Protein AF-A0A261C1T3-F1 (afdb_monomer_lite)

Structure (mmCIF, N/CA/C/O backbone):
data_AF-A0A261C1T3-F1
#
_entry.id   AF-A0A261C1T3-F1
#
loop_
_atom_site.group_PDB
_atom_site.id
_atom_site.type_symbol
_atom_site.label_atom_id
_atom_site.label_alt_id
_atom_site.label_comp_id
_atom_site.label_asym_id
_atom_site.label_entity_id
_atom_site.label_seq_id
_atom_site.pdbx_PDB_ins_code
_atom_site.Cartn_x
_atom_site.Cartn_y
_atom_site.Cartn_z
_atom_site.occupancy
_atom_site.B_iso_or_equiv
_atom_site.auth_seq_id
_atom_site.auth_comp_id
_atom_site.auth_asym_id
_atom_site.auth_atom_id
_atom_site.pdbx_PDB_model_num
ATOM 1 N N . MET A 1 1 ? -36.919 0.451 12.366 1.00 44.06 1 MET A N 1
ATOM 2 C CA . MET A 1 1 ? -35.722 0.277 11.517 1.00 44.06 1 MET A CA 1
ATOM 3 C C . MET A 1 1 ? -35.403 -1.202 11.466 1.00 44.06 1 MET A C 1
ATOM 5 O O . MET A 1 1 ? -35.533 -1.862 12.489 1.00 44.06 1 MET A O 1
ATOM 9 N N . ASN A 1 2 ? -35.117 -1.742 10.282 1.00 43.00 2 ASN A N 1
ATOM 10 C CA . ASN A 1 2 ? -34.863 -3.172 10.116 1.00 43.00 2 ASN A CA 1
ATOM 11 C C . ASN A 1 2 ? -33.610 -3.555 10.908 1.00 43.00 2 ASN A C 1
ATOM 13 O O . ASN A 1 2 ? -32.555 -2.972 10.673 1.00 43.00 2 ASN A O 1
ATOM 17 N N . LYS A 1 3 ? -33.746 -4.519 11.829 1.00 56.38 3 LYS A N 1
ATOM 18 C CA . LYS A 1 3 ? -32.612 -5.198 12.465 1.00 56.38 3 LYS A CA 1
ATOM 19 C C . LYS A 1 3 ? -31.618 -5.582 11.373 1.00 56.38 3 LYS A C 1
ATOM 21 O O . LYS A 1 3 ? -32.014 -6.200 10.382 1.00 56.38 3 LYS A O 1
ATOM 26 N N . VAL A 1 4 ? -30.362 -5.190 11.549 1.00 61.88 4 VAL A N 1
ATOM 27 C CA . VAL A 1 4 ? -29.255 -5.606 10.687 1.00 61.88 4 VAL A CA 1
ATOM 28 C C . VAL A 1 4 ? -29.336 -7.125 10.512 1.00 61.88 4 VAL A C 1
ATOM 30 O O . VAL A 1 4 ? -29.561 -7.853 11.477 1.00 61.88 4 VAL A O 1
ATOM 33 N N . TRP A 1 5 ? -29.233 -7.608 9.273 1.00 66.94 5 TRP A N 1
ATOM 34 C CA . TRP A 1 5 ? -29.431 -9.031 8.951 1.00 66.94 5 TRP A CA 1
ATOM 35 C C . TRP A 1 5 ? -28.370 -9.954 9.576 1.00 66.94 5 TRP A C 1
ATOM 37 O O . TRP A 1 5 ? -28.561 -11.167 9.631 1.00 66.94 5 TRP A O 1
ATOM 47 N N . PHE A 1 6 ? -27.258 -9.385 10.041 1.00 73.19 6 PHE A N 1
ATOM 48 C CA . PHE A 1 6 ? -26.085 -10.092 10.540 1.00 73.19 6 PHE A CA 1
ATOM 49 C C . PHE A 1 6 ? -25.843 -9.751 12.014 1.00 73.19 6 PHE A C 1
ATOM 51 O O . PHE A 1 6 ? -26.146 -8.645 12.457 1.00 73.19 6 PHE A O 1
ATOM 58 N N . GLY A 1 7 ? -25.293 -10.699 12.778 1.00 80.50 7 GLY A N 1
ATOM 59 C CA . GLY A 1 7 ? -24.884 -10.450 14.163 1.00 80.50 7 GLY A CA 1
ATOM 60 C C . GLY A 1 7 ? -23.714 -9.463 14.251 1.00 80.50 7 GLY A C 1
ATOM 61 O O . GLY A 1 7 ? -22.929 -9.350 13.311 1.00 80.50 7 GLY A O 1
ATOM 62 N N . HIS A 1 8 ? -23.569 -8.794 15.398 1.00 81.50 8 HIS A N 1
ATOM 63 C CA . HIS A 1 8 ? -22.570 -7.735 15.617 1.00 81.50 8 HIS A CA 1
ATOM 64 C C . HIS A 1 8 ? -21.134 -8.163 15.283 1.00 81.50 8 HIS A C 1
ATOM 66 O O . HIS A 1 8 ? -20.466 -7.521 14.481 1.00 81.50 8 HIS A O 1
ATOM 72 N N . GLY A 1 9 ? -20.696 -9.326 15.777 1.00 82.94 9 GLY A N 1
ATOM 73 C CA . GLY A 1 9 ? -19.353 -9.839 15.473 1.00 82.94 9 GLY A CA 1
ATOM 74 C C . GLY A 1 9 ? -19.128 -10.164 13.989 1.00 82.94 9 GLY A C 1
ATOM 75 O O . GLY A 1 9 ? -18.010 -10.064 13.496 1.00 82.94 9 GLY A O 1
ATOM 76 N N . VAL A 1 10 ? -20.184 -10.508 13.240 1.00 86.38 10 VAL A N 1
ATOM 77 C CA . VAL A 1 10 ? -20.076 -10.684 11.780 1.00 86.38 10 VAL A CA 1
ATOM 78 C C . VAL A 1 10 ? -19.894 -9.329 11.105 1.00 86.38 10 VAL A C 1
ATOM 80 O O . VAL A 1 10 ? -19.089 -9.213 10.185 1.00 86.38 10 VAL A O 1
ATOM 83 N N . ALA A 1 11 ? -20.607 -8.302 11.566 1.00 87.38 11 ALA A N 1
ATOM 84 C CA . ALA A 1 11 ? -20.461 -6.951 11.044 1.00 87.38 11 ALA A CA 1
ATOM 85 C C . ALA A 1 11 ? -19.046 -6.392 11.295 1.00 87.38 11 ALA A C 1
ATOM 87 O O . ALA A 1 11 ? -18.464 -5.827 10.372 1.00 87.38 11 ALA A O 1
ATOM 88 N N . GLU A 1 12 ? -18.452 -6.632 12.468 1.00 85.75 12 GLU A N 1
ATOM 89 C CA . GLU A 1 12 ? -17.071 -6.219 12.771 1.00 85.75 12 GLU A CA 1
ATOM 90 C C . GLU A 1 12 ? -16.058 -6.885 11.826 1.00 85.75 12 GLU A C 1
ATOM 92 O O . GLU A 1 12 ? -15.228 -6.213 11.209 1.00 85.75 12 GLU A O 1
ATOM 97 N N . VAL A 1 13 ? -16.182 -8.200 11.614 1.00 89.75 13 VAL A N 1
ATOM 98 C CA . VAL A 1 13 ? -15.329 -8.931 10.662 1.00 89.75 13 VAL A CA 1
ATOM 99 C C . VAL A 1 13 ? -15.499 -8.398 9.238 1.00 89.75 13 VAL A C 1
ATOM 101 O O . VAL A 1 13 ? -14.508 -8.217 8.533 1.00 89.75 13 VAL A O 1
ATOM 104 N N . LEU A 1 14 ? -16.729 -8.116 8.800 1.00 90.88 14 LEU A N 1
ATOM 105 C CA . LEU A 1 14 ? -16.986 -7.565 7.465 1.00 90.88 14 LEU A CA 1
ATOM 106 C C . LEU A 1 14 ? -16.354 -6.182 7.280 1.00 90.88 14 LEU A C 1
ATOM 108 O O . LEU A 1 14 ? -15.798 -5.901 6.219 1.00 90.88 14 LEU A O 1
ATOM 112 N N . VAL A 1 15 ? -16.406 -5.340 8.310 1.00 90.50 15 VAL A N 1
ATOM 113 C CA . VAL A 1 15 ? -15.789 -4.011 8.312 1.00 90.50 15 VAL A CA 1
ATOM 114 C C . VAL A 1 15 ? -14.257 -4.119 8.230 1.00 90.50 15 VAL A C 1
ATOM 116 O O . VAL A 1 15 ? -13.628 -3.410 7.444 1.00 90.50 15 VAL A O 1
ATOM 119 N N . VAL A 1 16 ? -13.645 -5.071 8.937 1.00 92.50 16 VAL A N 1
ATOM 120 C CA . VAL A 1 16 ? -12.195 -5.327 8.854 1.00 92.50 16 VAL A CA 1
ATOM 121 C C . VAL A 1 16 ? -11.805 -5.874 7.480 1.00 92.50 16 VAL A C 1
ATOM 123 O O . VAL A 1 16 ? -10.835 -5.408 6.885 1.00 92.50 16 VAL A O 1
ATOM 126 N N . VAL A 1 17 ? -12.585 -6.807 6.927 1.00 93.88 17 VAL A N 1
ATOM 127 C CA . VAL A 1 17 ? -12.388 -7.335 5.566 1.00 93.88 17 VAL A CA 1
ATOM 128 C C . VAL A 1 17 ? -12.492 -6.222 4.522 1.00 93.88 17 VAL A C 1
ATOM 130 O O . VAL A 1 17 ? -11.690 -6.173 3.589 1.00 93.88 17 VAL A O 1
ATOM 133 N N . TYR A 1 18 ? -13.431 -5.291 4.691 1.00 93.56 18 TYR A N 1
ATOM 134 C CA . TYR A 1 18 ? -13.527 -4.105 3.845 1.00 93.56 18 TYR A CA 1
ATOM 135 C C . TYR A 1 18 ? -12.244 -3.257 3.909 1.00 93.56 18 TYR A C 1
ATOM 137 O O . TYR A 1 18 ? -11.708 -2.871 2.867 1.00 93.56 18 TYR A O 1
ATOM 145 N N . CYS A 1 19 ? -11.684 -3.041 5.102 1.00 93.25 19 CYS A N 1
ATOM 146 C CA . CYS A 1 19 ? -10.395 -2.365 5.255 1.00 93.25 19 CYS A CA 1
ATOM 147 C C . CYS A 1 19 ? -9.232 -3.129 4.602 1.00 93.25 19 CYS A C 1
ATOM 149 O O . CYS A 1 19 ? -8.358 -2.494 4.011 1.00 93.25 19 CYS A O 1
ATOM 151 N N . CYS A 1 20 ? -9.229 -4.467 4.637 1.00 94.94 20 CYS A N 1
ATOM 152 C CA . CYS A 1 20 ? -8.238 -5.267 3.910 1.00 94.94 20 CYS A CA 1
ATOM 153 C C . CYS A 1 20 ? -8.285 -4.975 2.407 1.00 94.94 20 CYS A C 1
ATOM 155 O O . CYS A 1 20 ? -7.245 -4.750 1.793 1.00 94.94 20 CYS A O 1
ATOM 157 N N . PHE A 1 21 ? -9.484 -4.941 1.815 1.00 95.44 21 PHE A N 1
ATOM 158 C CA . PHE A 1 21 ? -9.646 -4.638 0.392 1.00 95.44 21 PHE A CA 1
ATOM 159 C C . PHE A 1 21 ? -9.216 -3.217 0.044 1.00 95.44 21 PHE A C 1
ATOM 161 O O . PHE A 1 21 ? -8.600 -3.014 -1.003 1.00 95.44 21 PHE A O 1
ATOM 168 N N . PHE A 1 22 ? -9.481 -2.250 0.925 1.00 92.19 22 PHE A N 1
ATOM 169 C CA . PHE A 1 22 ? -8.967 -0.895 0.762 1.00 92.19 22 PHE A CA 1
ATOM 170 C C . PHE A 1 22 ? -7.431 -0.890 0.707 1.00 92.19 22 PHE A C 1
ATOM 172 O O . PHE A 1 22 ? -6.867 -0.430 -0.287 1.00 92.19 22 PHE A O 1
ATOM 179 N N . GLY A 1 23 ? -6.754 -1.496 1.689 1.00 91.56 23 GLY A N 1
ATOM 180 C CA . GLY A 1 23 ? -5.291 -1.615 1.694 1.00 91.56 23 GLY A CA 1
ATOM 181 C C . GLY A 1 23 ? -4.740 -2.365 0.472 1.00 91.56 23 GLY A C 1
ATOM 182 O O . GLY A 1 23 ? -3.773 -1.924 -0.149 1.00 91.56 23 GLY A O 1
ATOM 183 N N . SER A 1 24 ? -5.390 -3.458 0.060 1.00 94.75 24 SER A N 1
ATOM 184 C CA . SER A 1 24 ? -5.029 -4.190 -1.159 1.00 94.75 24 SER A CA 1
ATOM 185 C C . SER A 1 24 ? -5.178 -3.345 -2.420 1.00 94.75 24 SER A C 1
ATOM 187 O O . SER A 1 24 ? -4.319 -3.424 -3.293 1.00 94.75 24 SER A O 1
ATOM 189 N N . SER A 1 25 ? -6.233 -2.533 -2.540 1.00 94.19 25 SER A N 1
ATOM 190 C CA . SER A 1 25 ? -6.473 -1.719 -3.740 1.00 94.19 25 SER A CA 1
ATOM 191 C C . SER A 1 25 ? -5.335 -0.729 -4.011 1.00 94.19 25 SER A C 1
ATOM 193 O O . SER A 1 25 ? -4.916 -0.565 -5.156 1.00 94.19 25 SER A O 1
ATOM 195 N N . ILE A 1 26 ? -4.756 -0.157 -2.954 1.00 91.31 26 ILE A N 1
ATOM 196 C CA . ILE A 1 26 ? -3.632 0.784 -3.039 1.00 91.31 26 ILE A CA 1
ATOM 197 C C . ILE A 1 26 ? -2.370 0.070 -3.525 1.00 91.31 26 ILE A C 1
ATOM 199 O O . ILE A 1 26 ? -1.701 0.533 -4.449 1.00 91.31 26 ILE A O 1
ATOM 203 N N . ALA A 1 27 ? -2.090 -1.110 -2.973 1.00 92.94 27 ALA A N 1
ATOM 204 C CA . ALA A 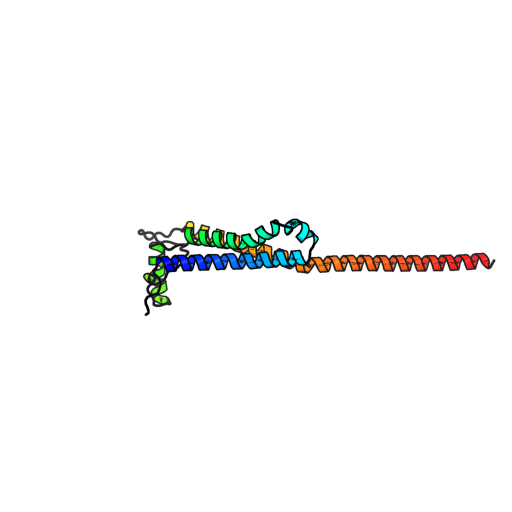1 27 ? -0.973 -1.933 -3.419 1.00 92.94 27 ALA A CA 1
ATOM 205 C C . ALA A 1 27 ? -1.152 -2.436 -4.866 1.00 92.94 27 ALA A C 1
ATOM 207 O O . ALA A 1 27 ? -0.174 -2.502 -5.611 1.00 92.94 27 ALA A O 1
ATOM 208 N N . ILE A 1 28 ? -2.384 -2.745 -5.300 1.00 93.56 28 ILE A N 1
ATOM 209 C CA . ILE A 1 28 ? -2.679 -3.113 -6.697 1.00 93.56 28 ILE A CA 1
ATOM 210 C C . ILE A 1 28 ? -2.301 -1.971 -7.642 1.00 93.56 28 ILE A C 1
ATOM 212 O O . ILE A 1 28 ? -1.672 -2.236 -8.667 1.00 93.56 28 ILE A O 1
ATOM 216 N N . PHE A 1 29 ? -2.637 -0.719 -7.312 1.00 90.06 29 PHE A N 1
ATOM 217 C CA . PHE A 1 29 ? -2.257 0.424 -8.146 1.00 90.06 29 PHE A CA 1
ATOM 218 C C . PHE A 1 29 ? -0.738 0.549 -8.284 1.00 90.06 29 PHE A C 1
ATOM 220 O O . PHE A 1 29 ? -0.240 0.646 -9.404 1.00 90.06 29 PHE A O 1
ATOM 227 N N . ALA A 1 30 ? 0.010 0.457 -7.183 1.00 90.62 30 ALA A N 1
ATOM 228 C CA . ALA A 1 30 ? 1.471 0.504 -7.230 1.00 90.62 30 ALA A CA 1
ATOM 229 C C . ALA A 1 30 ? 2.066 -0.641 -8.074 1.00 90.62 30 ALA A C 1
ATOM 231 O O . ALA A 1 30 ? 2.912 -0.412 -8.940 1.00 90.62 30 ALA A O 1
ATOM 232 N N . VAL A 1 31 ? 1.580 -1.872 -7.884 1.00 92.62 31 VAL A N 1
ATOM 233 C CA . VAL A 1 31 ? 1.990 -3.041 -8.682 1.00 92.62 31 VAL A CA 1
ATOM 234 C C . VAL A 1 31 ? 1.675 -2.853 -10.165 1.00 92.62 31 VAL A C 1
ATOM 236 O O . VAL A 1 31 ? 2.469 -3.256 -11.016 1.00 92.62 31 VAL A O 1
ATOM 239 N N . HIS A 1 32 ? 0.547 -2.222 -10.491 1.00 92.06 32 HIS A N 1
ATOM 240 C CA . HIS A 1 32 ? 0.168 -1.940 -11.870 1.00 92.06 32 HIS A CA 1
ATOM 241 C C . HIS A 1 32 ? 1.178 -1.014 -12.559 1.00 92.06 32 HIS A C 1
ATOM 243 O O . HIS A 1 32 ? 1.612 -1.322 -13.670 1.00 92.06 32 HIS A O 1
ATOM 249 N N . PHE A 1 33 ? 1.616 0.058 -11.889 1.00 90.62 33 PHE A N 1
ATOM 250 C CA . PHE A 1 33 ? 2.657 0.952 -12.412 1.00 90.62 33 PHE A CA 1
ATOM 251 C C . PHE A 1 33 ? 4.003 0.240 -12.578 1.00 90.62 33 PHE A C 1
ATOM 253 O O . PHE A 1 33 ? 4.633 0.357 -13.626 1.00 90.62 33 PHE A O 1
ATOM 260 N N . ILE A 1 34 ? 4.412 -0.581 -11.606 1.00 91.38 34 ILE A N 1
ATOM 261 C CA . ILE A 1 34 ? 5.645 -1.382 -11.705 1.00 91.38 34 ILE A CA 1
ATOM 262 C C . ILE A 1 34 ? 5.591 -2.329 -12.910 1.00 91.38 34 ILE A C 1
ATOM 264 O O . ILE A 1 34 ? 6.559 -2.465 -13.663 1.00 91.38 34 ILE A O 1
ATOM 268 N N . TYR A 1 35 ? 4.454 -3.000 -13.097 1.00 90.75 35 TYR A N 1
ATOM 269 C CA . TYR A 1 35 ? 4.251 -3.911 -14.214 1.00 90.75 35 TYR A CA 1
ATOM 270 C C . TYR A 1 35 ? 4.294 -3.173 -15.557 1.00 90.75 35 TYR A C 1
ATOM 272 O O . TYR A 1 35 ? 4.965 -3.630 -16.485 1.00 90.75 35 TYR A O 1
ATOM 280 N N . ARG A 1 36 ? 3.616 -2.022 -15.652 1.00 90.75 36 ARG A N 1
ATOM 281 C CA . ARG A 1 36 ? 3.582 -1.183 -16.855 1.00 90.75 36 ARG A CA 1
ATOM 282 C C . ARG A 1 36 ? 4.974 -0.667 -17.217 1.00 90.75 36 ARG A C 1
ATOM 284 O O . ARG A 1 36 ? 5.385 -0.806 -18.368 1.00 90.75 36 ARG A O 1
ATOM 291 N N . TYR A 1 37 ? 5.743 -0.220 -16.227 1.00 90.19 37 TYR A N 1
ATOM 292 C CA . TYR A 1 37 ? 7.142 0.155 -16.414 1.00 90.19 37 TYR A CA 1
ATOM 293 C C . TYR A 1 37 ? 7.978 -1.011 -16.964 1.00 90.19 37 TYR A C 1
ATOM 295 O O . TYR A 1 37 ? 8.722 -0.849 -17.929 1.00 90.19 37 TYR A O 1
ATOM 303 N N . GLY A 1 38 ? 7.802 -2.225 -16.433 1.00 90.06 38 GLY A N 1
ATOM 304 C CA . GLY A 1 38 ? 8.469 -3.417 -16.963 1.00 90.06 38 GLY A CA 1
ATOM 305 C C . GLY A 1 38 ? 8.037 -3.829 -18.378 1.00 90.06 38 GLY A C 1
ATOM 306 O O . GLY A 1 38 ? 8.767 -4.548 -19.059 1.00 90.06 38 GLY A O 1
ATOM 307 N N . ALA A 1 39 ? 6.875 -3.391 -18.861 1.00 88.69 39 ALA A N 1
ATOM 308 C CA . ALA A 1 39 ? 6.490 -3.608 -20.254 1.00 88.69 39 ALA A CA 1
ATOM 309 C C . ALA A 1 39 ? 7.265 -2.692 -21.218 1.00 88.69 39 ALA A C 1
ATOM 311 O O . ALA A 1 39 ? 7.528 -3.098 -22.349 1.00 88.69 39 ALA A O 1
ATOM 312 N N . VAL A 1 40 ? 7.650 -1.495 -20.762 1.00 89.00 40 VAL A N 1
ATOM 313 C CA . VAL A 1 40 ? 8.440 -0.519 -21.531 1.00 89.00 40 VAL A CA 1
ATOM 314 C C . VAL A 1 40 ? 9.938 -0.815 -21.425 1.00 89.00 40 VAL A C 1
ATOM 316 O O . VAL A 1 40 ? 10.641 -0.813 -22.433 1.00 89.00 40 VAL A O 1
ATOM 319 N N . ASN A 1 41 ? 10.429 -1.127 -20.223 1.00 88.62 41 ASN A N 1
ATOM 320 C CA . ASN A 1 41 ? 11.842 -1.377 -19.961 1.00 88.62 41 ASN A CA 1
ATOM 321 C C . ASN A 1 41 ? 12.123 -2.890 -19.836 1.00 88.62 41 ASN A C 1
ATOM 323 O O . ASN A 1 41 ? 11.945 -3.505 -18.777 1.00 88.62 41 ASN A O 1
ATOM 327 N N . LEU A 1 42 ? 12.560 -3.509 -20.943 1.00 87.12 42 LEU A N 1
ATOM 328 C CA . LEU A 1 42 ? 12.841 -4.951 -20.995 1.00 87.12 42 LEU A CA 1
ATOM 329 C C . LEU A 1 42 ? 13.970 -5.378 -20.050 1.00 87.12 42 LEU A C 1
ATOM 331 O O . LEU A 1 42 ? 13.879 -6.463 -19.472 1.00 87.12 42 LEU A O 1
ATOM 335 N N . ASP A 1 43 ? 14.992 -4.544 -19.862 1.00 89.00 43 ASP A N 1
ATOM 336 C CA . ASP A 1 43 ? 16.116 -4.843 -18.968 1.00 89.00 43 ASP A CA 1
ATOM 337 C C . ASP A 1 43 ? 15.656 -4.875 -17.506 1.00 89.00 43 ASP A C 1
ATOM 339 O O . ASP A 1 43 ? 15.983 -5.802 -16.755 1.00 89.00 43 ASP A O 1
ATOM 343 N N . PHE A 1 44 ? 14.810 -3.917 -17.112 1.00 89.38 44 PHE A N 1
ATOM 344 C CA . PHE A 1 44 ? 14.151 -3.924 -15.809 1.00 89.38 44 PHE A CA 1
ATOM 345 C C . PHE A 1 44 ? 13.313 -5.193 -15.622 1.00 89.38 44 PHE A C 1
ATOM 347 O O . PHE A 1 44 ? 13.439 -5.884 -14.606 1.00 89.38 44 PHE A O 1
ATOM 354 N N . ARG A 1 45 ? 12.496 -5.553 -16.617 1.00 90.25 45 ARG A N 1
ATOM 355 C CA . ARG A 1 45 ? 11.655 -6.754 -16.557 1.00 90.25 45 ARG A CA 1
ATOM 356 C C . ARG A 1 45 ? 12.473 -8.036 -16.449 1.00 90.25 45 ARG A C 1
ATOM 358 O O . ARG A 1 45 ? 12.146 -8.888 -15.629 1.00 90.25 45 ARG A O 1
ATOM 365 N N . GLN A 1 46 ? 13.542 -8.177 -17.225 1.00 89.31 46 GLN A N 1
ATOM 366 C CA . GLN A 1 46 ? 14.453 -9.325 -17.155 1.00 89.31 46 GLN A CA 1
ATOM 367 C C . GLN A 1 46 ? 15.093 -9.451 -15.766 1.00 89.31 46 GLN A C 1
ATOM 369 O O . GLN A 1 46 ? 15.227 -10.554 -15.233 1.00 89.31 46 GLN A O 1
ATOM 374 N N . LYS A 1 47 ? 15.449 -8.329 -15.137 1.00 88.75 47 LYS A N 1
ATOM 375 C CA . LYS A 1 47 ? 16.121 -8.320 -13.834 1.00 88.75 47 LYS A CA 1
ATOM 376 C C . LYS A 1 47 ? 15.168 -8.556 -12.653 1.00 88.75 47 LYS A C 1
ATOM 378 O O . LYS A 1 47 ? 15.497 -9.336 -11.749 1.00 88.75 47 LYS A O 1
ATOM 383 N N . TYR A 1 48 ? 14.001 -7.910 -12.663 1.00 86.69 48 TYR A N 1
ATOM 384 C CA . TYR A 1 48 ? 13.096 -7.826 -11.508 1.00 86.69 48 TYR A CA 1
ATOM 385 C C . TYR A 1 48 ? 11.767 -8.573 -11.678 1.00 86.69 48 TYR A C 1
ATOM 387 O O . TYR A 1 48 ? 11.195 -8.998 -10.680 1.00 86.69 48 TYR A O 1
ATOM 395 N N . LEU A 1 49 ? 11.299 -8.788 -12.910 1.00 88.56 49 LEU A N 1
ATOM 396 C CA . LEU A 1 49 ? 9.999 -9.407 -13.215 1.00 88.56 49 LEU A CA 1
ATOM 397 C C . LEU A 1 49 ? 10.130 -10.736 -13.980 1.00 88.56 49 LEU A C 1
ATOM 399 O O . LEU A 1 49 ? 9.187 -11.173 -14.635 1.00 88.56 49 LEU A O 1
ATOM 403 N N . SER A 1 50 ? 11.297 -11.380 -13.941 1.00 86.75 50 SER A N 1
ATOM 404 C CA . SER A 1 50 ? 11.529 -12.657 -14.618 1.00 86.75 50 SER A CA 1
ATOM 405 C C . SER A 1 50 ? 11.123 -13.856 -13.759 1.00 86.75 50 SER A C 1
ATOM 407 O O . SER A 1 50 ? 11.464 -13.943 -12.576 1.00 86.75 50 SER A O 1
ATOM 409 N N . GLY A 1 51 ? 10.416 -14.803 -14.384 1.00 85.94 51 GLY A N 1
ATOM 410 C CA . GLY A 1 51 ? 10.018 -16.072 -13.771 1.00 85.94 51 GLY A CA 1
ATOM 411 C C . GLY A 1 51 ? 9.198 -15.886 -12.492 1.00 85.94 51 GLY A C 1
ATOM 412 O O . GLY A 1 51 ? 8.294 -15.052 -12.429 1.00 85.94 51 GLY A O 1
ATOM 413 N N . ASP A 1 52 ? 9.554 -16.639 -11.453 1.00 84.94 52 ASP A N 1
ATOM 414 C CA . ASP A 1 52 ? 8.823 -16.700 -10.180 1.00 84.94 52 ASP A CA 1
ATOM 415 C C . ASP A 1 52 ? 8.776 -15.357 -9.429 1.00 84.94 52 ASP A C 1
ATOM 417 O O . ASP A 1 52 ? 7.887 -15.130 -8.609 1.00 84.94 52 ASP A O 1
ATOM 421 N N . LYS A 1 53 ? 9.678 -14.415 -9.746 1.00 84.81 53 LYS A N 1
ATOM 422 C CA . LYS A 1 53 ? 9.684 -13.061 -9.161 1.00 84.81 53 LYS A CA 1
ATOM 423 C C . LYS A 1 53 ? 8.402 -12.286 -9.470 1.00 84.81 53 LYS A C 1
ATOM 425 O O . LYS A 1 53 ? 7.954 -11.486 -8.653 1.00 84.81 53 LYS A O 1
ATOM 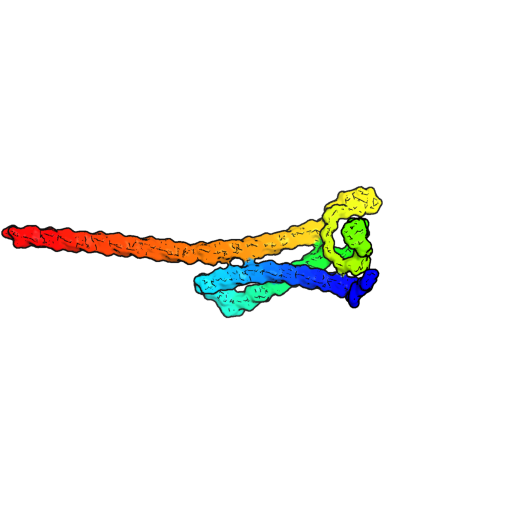430 N N . GLN A 1 54 ? 7.776 -12.560 -10.615 1.00 86.69 54 GLN A N 1
ATOM 431 C CA . GLN A 1 54 ? 6.505 -11.946 -10.992 1.00 86.69 54 GLN A CA 1
ATOM 432 C C . GLN A 1 54 ? 5.352 -12.407 -10.085 1.00 86.69 54 GLN A C 1
ATOM 434 O O . GLN A 1 54 ? 4.441 -11.633 -9.802 1.00 86.69 54 GLN A O 1
ATOM 439 N N . VAL A 1 55 ? 5.406 -13.638 -9.567 1.00 88.44 55 VAL A N 1
ATOM 440 C CA . VAL A 1 55 ? 4.388 -14.162 -8.643 1.00 88.44 55 VAL A CA 1
ATOM 441 C C . VAL A 1 55 ? 4.430 -13.410 -7.313 1.00 88.44 55 VAL A C 1
ATOM 443 O O . VAL A 1 55 ? 3.382 -13.035 -6.790 1.00 88.44 55 VAL A O 1
ATOM 446 N N . PHE A 1 56 ? 5.626 -13.102 -6.800 1.00 87.81 56 PHE A N 1
ATOM 447 C CA . PHE A 1 56 ? 5.774 -12.287 -5.588 1.00 87.81 56 PHE A CA 1
ATOM 448 C C . PHE A 1 56 ? 5.147 -10.897 -5.739 1.00 87.81 56 PHE A C 1
ATOM 450 O O . PHE A 1 56 ? 4.530 -10.400 -4.795 1.00 87.81 56 PHE A O 1
ATOM 457 N N . LEU A 1 57 ? 5.230 -10.302 -6.933 1.00 89.50 57 LEU A N 1
ATOM 458 C CA . LEU A 1 57 ? 4.593 -9.018 -7.221 1.00 89.50 57 LEU A CA 1
ATOM 459 C C . LEU A 1 57 ? 3.059 -9.100 -7.110 1.00 89.50 57 LEU A C 1
ATOM 461 O O . LEU A 1 57 ? 2.440 -8.177 -6.593 1.00 89.50 57 LEU A O 1
ATOM 465 N N . TYR A 1 58 ? 2.441 -10.210 -7.525 1.00 89.31 58 TYR A N 1
ATOM 466 C CA . TYR A 1 58 ? 0.986 -10.404 -7.424 1.00 89.31 58 TYR A CA 1
ATOM 467 C C . TYR A 1 58 ? 0.501 -10.844 -6.042 1.00 89.31 58 TYR A C 1
ATOM 469 O O . TYR A 1 58 ? -0.657 -10.613 -5.699 1.00 89.31 58 TYR A O 1
ATOM 477 N N . ILE A 1 59 ? 1.363 -11.459 -5.234 1.00 93.06 59 ILE A N 1
ATOM 478 C CA . ILE A 1 59 ? 1.042 -11.805 -3.842 1.00 93.06 59 ILE A CA 1
ATOM 479 C C . ILE A 1 59 ? 1.126 -10.565 -2.939 1.00 93.06 59 ILE A C 1
ATOM 481 O O . ILE A 1 59 ? 0.389 -10.466 -1.955 1.00 93.06 59 ILE A O 1
ATOM 485 N N . SER A 1 60 ? 1.977 -9.593 -3.287 1.00 91.62 60 SER A N 1
ATOM 486 C CA . SER A 1 60 ? 2.204 -8.376 -2.498 1.00 91.62 60 SER A CA 1
ATOM 487 C C . SER A 1 60 ? 0.915 -7.620 -2.112 1.00 91.62 60 SER A C 1
ATOM 489 O O . SER A 1 60 ? 0.767 -7.317 -0.926 1.00 91.62 60 SER A O 1
ATOM 491 N N . PRO A 1 61 ? -0.077 -7.390 -2.999 1.00 93.56 61 PRO A N 1
ATOM 492 C CA . PRO A 1 61 ? -1.308 -6.703 -2.613 1.00 93.56 61 PRO A CA 1
ATOM 493 C C . PRO A 1 61 ? -2.186 -7.468 -1.624 1.00 93.56 61 PRO A C 1
ATOM 495 O O . PRO A 1 61 ? -2.843 -6.856 -0.780 1.00 93.56 61 PRO A O 1
ATOM 498 N N . ILE A 1 62 ? -2.189 -8.801 -1.695 1.00 94.88 62 ILE A N 1
ATOM 499 C CA . ILE A 1 62 ? -2.925 -9.645 -0.747 1.00 94.88 62 ILE A CA 1
ATOM 500 C C . ILE A 1 62 ? -2.249 -9.566 0.624 1.00 94.88 62 ILE A C 1
ATOM 502 O O . ILE A 1 62 ? -2.918 -9.346 1.632 1.00 94.88 62 ILE A O 1
ATOM 506 N N . ALA A 1 63 ? -0.918 -9.677 0.658 1.00 94.00 63 ALA A N 1
ATOM 507 C CA . ALA A 1 63 ? -0.141 -9.547 1.886 1.00 94.00 63 ALA A CA 1
ATOM 508 C C . ALA A 1 63 ? -0.306 -8.157 2.526 1.00 94.00 63 ALA A C 1
ATOM 510 O O . ALA A 1 63 ? -0.494 -8.056 3.736 1.00 94.00 63 ALA A O 1
ATOM 511 N N . CYS A 1 64 ? -0.306 -7.096 1.715 1.00 94.00 64 CYS A N 1
ATOM 512 C CA . CYS A 1 64 ? -0.532 -5.728 2.174 1.00 94.00 64 CYS A CA 1
ATOM 513 C C . CYS A 1 64 ? -1.935 -5.543 2.764 1.00 94.00 64 CYS A C 1
ATOM 515 O O . CYS A 1 64 ? -2.068 -5.006 3.861 1.00 94.00 64 CYS A O 1
ATOM 517 N N . GLY A 1 65 ? -2.980 -6.020 2.082 1.00 94.38 65 GLY A N 1
ATOM 518 C CA . GLY A 1 65 ? -4.346 -5.952 2.608 1.00 94.38 65 GLY A CA 1
ATOM 519 C C . GLY A 1 65 ? -4.509 -6.722 3.915 1.00 94.38 65 GLY A C 1
ATOM 520 O O . GLY A 1 65 ? -5.127 -6.220 4.849 1.00 94.38 65 GLY A O 1
ATOM 521 N N . ALA A 1 66 ? -3.896 -7.904 4.024 1.00 95.44 66 ALA A N 1
ATOM 522 C CA . ALA A 1 66 ? -3.892 -8.673 5.264 1.00 95.44 66 ALA A CA 1
ATOM 523 C C . ALA A 1 66 ? -3.170 -7.926 6.400 1.00 95.44 66 ALA A C 1
ATOM 525 O O . ALA A 1 66 ? -3.707 -7.822 7.500 1.00 95.44 66 ALA A O 1
ATOM 526 N N . PHE A 1 67 ? -1.989 -7.357 6.138 1.00 94.88 67 PHE A N 1
ATOM 527 C CA . PHE A 1 67 ? -1.250 -6.555 7.118 1.00 94.88 67 PHE A CA 1
ATOM 528 C C . PHE A 1 67 ? -2.040 -5.317 7.572 1.00 94.88 67 PHE A C 1
ATOM 530 O O . PHE A 1 67 ? -2.107 -5.015 8.768 1.00 94.88 67 PHE A O 1
ATOM 537 N N . TRP A 1 68 ? -2.687 -4.637 6.624 1.00 94.44 68 TRP A N 1
ATOM 538 C CA . TRP A 1 68 ? -3.571 -3.508 6.889 1.00 94.44 68 TRP A CA 1
ATOM 539 C C . TRP A 1 68 ? -4.730 -3.919 7.802 1.00 94.44 68 TRP A C 1
ATOM 541 O O . TRP A 1 68 ? -4.951 -3.307 8.846 1.00 94.44 68 TRP A O 1
ATOM 551 N N . GLY A 1 69 ? -5.427 -5.004 7.456 1.00 93.69 69 GLY A N 1
ATOM 552 C CA . GLY A 1 69 ? -6.505 -5.565 8.265 1.00 93.69 69 GLY A CA 1
ATOM 553 C C . GLY A 1 69 ? -6.072 -5.941 9.677 1.00 93.69 69 GLY A C 1
ATOM 554 O O . GLY A 1 69 ? -6.773 -5.621 10.630 1.00 93.69 69 GLY A O 1
ATOM 555 N N . LEU A 1 70 ? -4.898 -6.560 9.834 1.00 94.00 70 LEU A N 1
ATOM 556 C CA . LEU A 1 70 ? -4.352 -6.925 11.145 1.00 94.00 70 LEU A CA 1
ATOM 557 C C . LEU A 1 70 ? -4.050 -5.699 12.009 1.00 94.00 70 LEU A C 1
ATOM 559 O O . LEU A 1 70 ? -4.322 -5.707 13.207 1.00 94.00 70 LEU A O 1
ATOM 563 N N . THR A 1 71 ? -3.519 -4.635 11.410 1.00 92.94 71 THR A N 1
ATOM 564 C CA . THR A 1 71 ? -3.241 -3.384 12.127 1.00 92.94 71 THR A CA 1
ATOM 565 C C . THR A 1 71 ? -4.549 -2.702 12.534 1.00 92.94 71 THR A C 1
ATOM 567 O O . THR A 1 71 ? -4.695 -2.264 13.672 1.00 92.94 71 THR A O 1
ATOM 570 N N . VAL A 1 72 ? -5.540 -2.673 11.645 1.00 92.19 72 VAL A N 1
ATOM 571 C CA . VAL A 1 72 ? -6.886 -2.186 11.965 1.00 92.19 72 VAL A CA 1
ATOM 572 C C . VAL A 1 72 ? -7.509 -2.992 13.108 1.00 92.19 72 VAL A C 1
ATOM 574 O O . VAL A 1 72 ? -7.983 -2.404 14.076 1.00 92.19 72 VAL A O 1
ATOM 577 N N . TRP A 1 73 ? -7.445 -4.321 13.041 1.00 91.38 73 TRP A N 1
ATOM 578 C CA . TRP A 1 73 ? -7.959 -5.205 14.085 1.00 91.38 73 TRP A CA 1
ATOM 579 C C . TRP A 1 73 ? -7.276 -4.949 15.432 1.00 91.38 73 TRP A C 1
ATOM 581 O O . TRP A 1 73 ? -7.938 -4.816 16.452 1.00 91.38 73 TRP A O 1
ATOM 591 N N . TYR A 1 74 ? -5.948 -4.835 15.449 1.00 90.50 74 TYR A N 1
ATOM 592 C CA . TYR A 1 74 ? -5.198 -4.718 16.698 1.00 90.50 74 TYR A CA 1
ATOM 593 C C . TYR A 1 74 ? -5.306 -3.332 17.350 1.00 90.50 74 TYR A C 1
ATOM 595 O O . TYR A 1 74 ? -5.425 -3.229 18.568 1.00 90.50 74 TYR A O 1
ATOM 603 N N . PHE A 1 75 ? -5.254 -2.257 16.559 1.00 88.38 75 PHE A N 1
ATOM 604 C CA . PHE A 1 75 ? -5.188 -0.891 17.093 1.00 88.38 75 PHE A CA 1
ATOM 605 C C . PHE A 1 75 ? -6.542 -0.171 17.102 1.00 88.38 75 PHE A C 1
ATOM 607 O O . PHE A 1 75 ? -6.753 0.747 17.896 1.00 88.38 75 PHE A O 1
ATOM 614 N N . MET A 1 76 ? -7.469 -0.561 16.224 1.00 86.81 76 MET A N 1
ATOM 615 C CA . MET A 1 76 ? -8.676 0.220 15.930 1.00 86.81 76 MET A CA 1
ATOM 616 C C . MET A 1 76 ? -9.993 -0.552 16.105 1.00 86.81 76 MET A C 1
ATOM 618 O O . MET A 1 76 ? -11.049 0.046 15.894 1.00 86.81 76 MET A O 1
ATOM 622 N N . SER A 1 77 ? -9.942 -1.825 16.525 1.00 84.06 77 SER A N 1
ATOM 623 C CA . SER A 1 77 ? -11.131 -2.610 16.896 1.00 84.06 77 SER A CA 1
ATOM 624 C C . SER A 1 77 ? -11.921 -1.934 18.022 1.00 84.06 77 SER A C 1
ATOM 626 O O . SER A 1 77 ? -11.439 -1.022 18.720 1.00 84.06 77 SER A O 1
ATOM 628 N N . GLU A 1 78 ? -13.177 -2.353 18.122 1.00 81.81 78 GLU A N 1
ATOM 629 C CA . GLU A 1 78 ? -14.150 -1.849 19.068 1.00 81.81 78 GLU A CA 1
ATOM 630 C C . GLU A 1 78 ? -13.690 -2.086 20.505 1.00 81.81 78 GLU A C 1
ATOM 632 O O . GLU A 1 78 ? -13.203 -3.148 20.891 1.00 81.81 78 GLU A O 1
ATOM 637 N N . SER A 1 79 ? -13.865 -1.064 21.332 1.00 81.94 79 SER A N 1
ATOM 638 C CA . SER A 1 79 ? -13.670 -1.166 22.769 1.00 81.94 79 SER A CA 1
ATOM 639 C C . SER A 1 79 ? -14.778 -0.397 23.465 1.00 81.94 79 SER A C 1
ATOM 641 O O . SER A 1 79 ? -15.305 0.573 22.918 1.00 81.94 79 SER A O 1
ATOM 643 N N . GLN A 1 80 ? -15.117 -0.813 24.687 1.00 79.62 80 GLN A N 1
ATOM 644 C CA . GLN A 1 80 ? -16.199 -0.193 25.452 1.00 79.62 80 GLN A CA 1
ATOM 645 C C . GLN A 1 80 ? -16.004 1.326 25.597 1.00 79.62 80 GLN A C 1
ATOM 647 O O . GLN A 1 80 ? -16.954 2.085 25.437 1.00 79.62 80 GLN A O 1
ATOM 652 N N . GLU A 1 81 ? -14.765 1.776 25.812 1.00 78.69 81 GLU A N 1
ATOM 653 C CA . GLU A 1 81 ? -14.444 3.203 25.931 1.00 78.69 81 GLU A CA 1
ATOM 654 C C . GLU A 1 81 ? -14.691 3.969 24.626 1.00 78.69 81 GLU A C 1
ATOM 656 O O . GLU A 1 81 ? -15.271 5.055 24.637 1.00 78.69 81 GLU A O 1
ATOM 661 N N . LYS A 1 82 ? -14.313 3.382 23.482 1.00 81.12 82 LYS A N 1
ATOM 662 C CA . LYS A 1 82 ? -14.575 3.968 22.161 1.00 81.12 82 LYS A CA 1
ATOM 663 C C . LYS A 1 82 ? -16.076 4.027 21.876 1.00 81.12 82 LYS A C 1
ATOM 665 O O . LYS A 1 82 ? -16.543 5.018 21.317 1.00 81.12 82 LYS A O 1
ATOM 670 N N . THR A 1 83 ? -16.822 2.995 22.274 1.00 82.56 83 THR A N 1
ATOM 671 C CA . THR A 1 83 ? -18.280 2.925 22.101 1.00 82.56 83 THR A CA 1
ATOM 672 C C . THR A 1 83 ? -18.946 4.049 22.869 1.00 82.56 83 THR A C 1
ATOM 674 O O . THR A 1 83 ? -19.761 4.780 22.312 1.00 82.56 83 THR A O 1
ATOM 677 N N . ASP A 1 84 ? -18.564 4.219 24.134 1.00 80.50 84 ASP A N 1
ATOM 678 C CA . ASP A 1 84 ? -19.141 5.231 25.010 1.00 80.50 84 ASP A CA 1
ATOM 679 C C . ASP A 1 84 ? -18.825 6.650 24.512 1.00 80.50 84 ASP A C 1
ATOM 681 O O . ASP A 1 84 ? -19.729 7.484 24.444 1.00 80.50 84 ASP A O 1
ATOM 685 N N . TYR A 1 85 ? -17.591 6.896 24.056 1.00 78.38 85 TYR A N 1
ATOM 686 C CA . TYR A 1 85 ? -17.187 8.175 23.462 1.00 78.38 85 TYR A CA 1
ATOM 687 C C . TYR A 1 85 ? -17.963 8.514 22.182 1.00 78.38 85 TYR A C 1
ATOM 689 O O . TYR A 1 85 ? -18.431 9.643 21.980 1.00 78.38 85 TYR A O 1
ATOM 697 N N . LEU A 1 86 ? -18.103 7.537 21.287 1.00 78.19 86 LEU A N 1
ATOM 698 C CA . LEU A 1 86 ? -18.776 7.758 20.016 1.00 78.19 86 LEU A CA 1
ATOM 699 C C . LEU A 1 86 ? -20.294 7.831 20.185 1.00 78.19 86 LEU A C 1
ATOM 701 O O . LEU A 1 86 ? -20.936 8.484 19.363 1.00 78.19 86 LEU A O 1
ATOM 705 N N . ARG A 1 87 ? -20.883 7.187 21.208 1.00 78.31 87 ARG A N 1
ATOM 706 C CA . ARG A 1 87 ? -22.343 7.050 21.37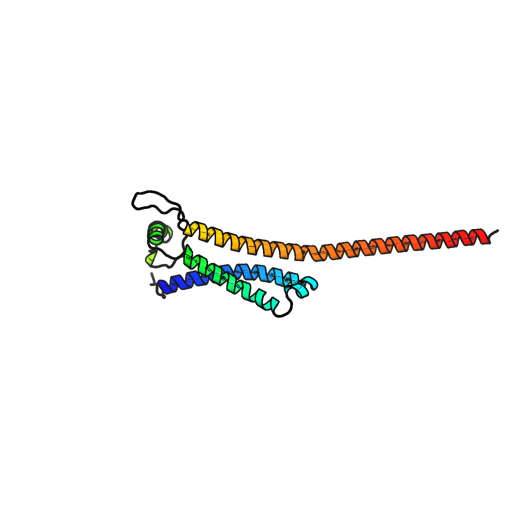0 1.00 78.31 87 ARG A CA 1
ATOM 707 C C . ARG A 1 87 ? -23.035 8.404 21.319 1.00 78.31 87 ARG A C 1
ATOM 709 O O . ARG A 1 87 ? -23.988 8.577 20.562 1.00 78.31 87 ARG A O 1
ATOM 716 N N . GLU A 1 88 ? -22.520 9.373 22.068 1.00 72.38 88 GLU A N 1
ATOM 717 C CA . GLU A 1 88 ? -23.074 10.728 22.101 1.00 72.38 88 GLU A CA 1
ATOM 718 C C . GLU A 1 88 ? -22.977 11.419 20.734 1.00 72.38 88 GLU A C 1
ATOM 720 O O . GLU A 1 88 ? -23.944 12.023 20.270 1.00 72.38 88 GLU A O 1
ATOM 725 N N . HIS A 1 89 ? -21.848 11.260 20.039 1.00 71.56 89 HIS A N 1
ATOM 726 C CA . HIS A 1 89 ? -21.607 11.868 18.730 1.00 71.56 89 HIS A CA 1
ATOM 727 C C . HIS A 1 89 ? -22.442 11.227 17.610 1.00 71.56 89 HIS A C 1
ATOM 729 O O . HIS A 1 89 ? -22.924 11.917 16.711 1.00 71.56 89 HIS A O 1
ATOM 735 N N . MET A 1 90 ? -22.626 9.909 17.647 1.00 71.25 90 MET A N 1
ATOM 736 C CA . MET A 1 90 ? -23.342 9.146 16.624 1.00 71.25 90 MET A CA 1
ATOM 737 C C . MET A 1 90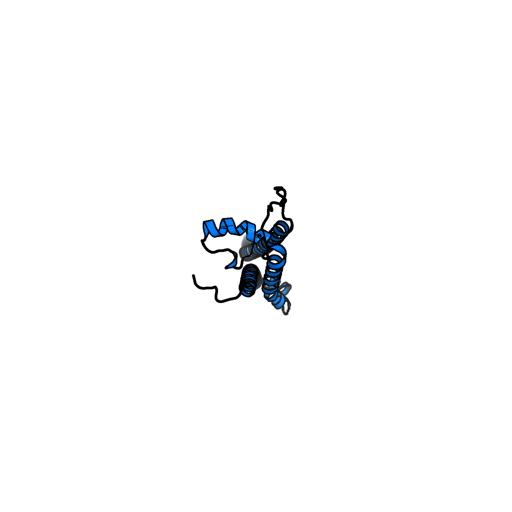 ? -24.857 9.286 16.753 1.00 71.25 90 MET A C 1
ATOM 739 O O . MET A 1 90 ? -25.526 9.499 15.741 1.00 71.25 90 MET A O 1
ATOM 743 N N . ILE A 1 91 ? -25.399 9.261 17.977 1.00 69.81 91 ILE A N 1
ATOM 744 C CA . ILE A 1 91 ? -26.836 9.480 18.212 1.00 69.81 91 ILE A CA 1
ATOM 745 C C . ILE A 1 91 ? -27.238 10.883 17.753 1.00 69.81 91 ILE A C 1
ATOM 747 O O . ILE A 1 91 ? -28.246 11.037 17.066 1.00 69.81 91 ILE A O 1
ATOM 751 N N . GLN A 1 92 ? -26.429 11.899 18.069 1.00 66.00 92 GLN A N 1
ATOM 752 C CA . GLN A 1 92 ? -26.708 13.277 17.659 1.00 66.00 92 GLN A CA 1
ATOM 753 C C . GLN A 1 92 ? -26.649 13.472 16.139 1.00 66.00 92 GLN A C 1
ATOM 755 O O . GLN A 1 92 ? -27.401 14.282 15.598 1.00 66.00 92 GLN A O 1
ATOM 760 N N . LYS A 1 93 ? -25.748 12.764 15.447 1.00 65.00 93 LYS A N 1
ATOM 761 C CA . LYS A 1 93 ? -25.425 13.048 14.042 1.00 65.00 93 LYS A CA 1
ATOM 762 C C . LYS A 1 93 ? -26.105 12.124 13.037 1.00 65.00 93 LYS A C 1
ATOM 764 O O . LYS A 1 93 ? -26.385 12.560 11.924 1.00 65.00 93 LYS A O 1
ATOM 769 N N . PHE A 1 94 ? -26.358 10.872 13.403 1.00 65.12 94 PHE A N 1
ATOM 770 C CA . PHE A 1 94 ? -26.839 9.856 12.468 1.00 65.12 94 PHE A CA 1
ATOM 771 C C . PHE A 1 94 ? -28.191 9.261 12.867 1.00 65.12 94 PHE A C 1
ATOM 773 O O . PHE A 1 94 ? -28.907 8.793 11.984 1.00 65.12 94 PHE A O 1
ATOM 780 N N . GLY A 1 95 ? -28.562 9.278 14.155 1.00 60.34 95 GLY A N 1
ATOM 781 C CA . GLY A 1 95 ? -29.844 8.761 14.653 1.00 60.34 95 GLY A CA 1
ATOM 782 C C . GLY A 1 95 ? -29.880 7.301 15.155 1.00 60.34 95 GLY A C 1
ATOM 783 O O . GLY A 1 95 ? -30.640 7.066 16.095 1.00 60.34 95 GLY A O 1
ATOM 784 N N . PRO A 1 96 ? -29.116 6.314 14.625 1.00 64.38 96 PRO A N 1
ATOM 785 C CA . PRO A 1 96 ? -29.051 4.981 15.215 1.00 64.38 96 PRO A CA 1
ATOM 786 C C . PRO A 1 96 ? -28.125 4.944 16.435 1.00 64.38 96 PRO A C 1
ATOM 788 O O . PRO A 1 96 ? -27.122 5.658 16.513 1.00 64.38 96 PRO A O 1
ATOM 791 N N . THR A 1 97 ? -28.453 4.062 17.377 1.00 63.56 97 THR A N 1
ATOM 792 C CA . THR A 1 97 ? -27.584 3.675 18.494 1.00 63.56 97 THR A CA 1
ATOM 793 C C . THR A 1 97 ? -26.359 2.936 17.959 1.00 63.56 97 THR A C 1
ATOM 795 O O . THR A 1 97 ? -26.496 2.025 17.148 1.00 63.56 97 THR A O 1
ATOM 798 N N . ILE A 1 98 ? -25.156 3.297 18.423 1.00 64.38 98 ILE A N 1
ATOM 799 C CA . ILE A 1 98 ? -23.899 2.640 18.007 1.00 64.38 98 ILE A CA 1
ATOM 800 C C . ILE A 1 98 ? -23.929 1.134 18.215 1.00 64.38 98 ILE A C 1
ATOM 802 O O . ILE A 1 98 ? -23.345 0.410 17.426 1.00 64.38 98 ILE A O 1
ATOM 806 N N . GLU A 1 99 ? -24.634 0.659 19.239 1.00 63.41 99 GLU A N 1
ATOM 807 C CA . GLU A 1 99 ? -24.745 -0.772 19.531 1.00 63.41 99 GLU A CA 1
ATOM 808 C C . GLU A 1 99 ? -25.399 -1.582 18.396 1.00 63.41 99 GLU A C 1
ATOM 810 O O . GLU A 1 99 ? -25.346 -2.808 18.409 1.00 63.41 99 GLU A O 1
ATOM 815 N N . GLU A 1 100 ? -26.021 -0.919 17.416 1.00 66.25 100 GLU A N 1
ATOM 816 C CA . GLU A 1 100 ? -26.601 -1.559 16.234 1.00 66.25 100 GLU A CA 1
ATOM 817 C C . GLU A 1 100 ? -25.648 -1.583 15.024 1.00 66.25 100 GLU A C 1
ATOM 819 O O . GLU A 1 100 ? -25.979 -2.195 14.009 1.00 66.25 100 GLU A O 1
ATOM 824 N N . CYS A 1 101 ? -24.476 -0.945 15.105 1.00 70.62 101 CYS A N 1
ATOM 825 C CA . CYS A 1 101 ? -23.531 -0.804 14.000 1.00 70.62 101 CYS A CA 1
ATOM 826 C C . CYS A 1 101 ? -22.121 -1.218 14.429 1.00 70.62 101 CYS A C 1
ATOM 828 O O . CYS A 1 101 ? -21.574 -0.656 15.372 1.00 70.62 101 CYS A O 1
ATOM 830 N N . ALA A 1 102 ? -21.490 -2.121 13.677 1.00 79.44 102 ALA A N 1
ATOM 831 C CA . ALA A 1 102 ? -20.060 -2.350 13.843 1.00 79.44 102 ALA A CA 1
ATOM 832 C C . ALA A 1 102 ? -19.250 -1.184 13.265 1.00 79.44 102 ALA A C 1
ATOM 834 O O . ALA A 1 102 ? -19.615 -0.616 12.228 1.00 79.44 102 ALA A O 1
ATOM 835 N N . TYR A 1 103 ? -18.150 -0.831 13.918 1.00 82.31 103 TYR A N 1
ATOM 836 C CA . TYR A 1 103 ? -17.320 0.295 13.514 1.00 82.31 103 TYR A CA 1
ATOM 837 C C . TYR A 1 103 ? -15.843 0.076 13.844 1.00 82.31 103 TYR A C 1
ATOM 839 O O . TYR A 1 103 ? -15.460 -0.709 14.699 1.00 82.31 103 TYR A O 1
ATOM 847 N N . ILE A 1 104 ? -14.994 0.833 13.158 1.00 85.81 104 ILE A N 1
ATOM 848 C CA . ILE A 1 104 ? -13.575 0.970 13.483 1.00 85.81 104 ILE A CA 1
ATOM 849 C C . ILE A 1 104 ? -13.358 2.417 13.890 1.00 85.81 104 ILE A C 1
ATOM 851 O O . ILE A 1 104 ? -13.827 3.326 13.199 1.00 85.81 104 ILE A O 1
ATOM 855 N N . ALA A 1 105 ? -12.644 2.646 14.991 1.00 84.06 105 ALA A N 1
ATOM 856 C CA . ALA A 1 105 ? -12.376 4.000 15.450 1.00 84.06 105 ALA A CA 1
ATOM 857 C C . ALA A 1 105 ? -10.996 4.187 16.071 1.00 84.06 105 ALA A C 1
ATOM 859 O O . ALA A 1 105 ? -10.445 3.324 16.764 1.00 84.06 105 ALA A O 1
ATOM 860 N N . LEU A 1 106 ? -10.502 5.401 15.850 1.00 84.44 106 LEU A N 1
ATOM 861 C CA . LEU A 1 106 ? -9.322 5.970 16.470 1.00 84.44 106 LEU A CA 1
ATOM 862 C C . LEU A 1 106 ? -9.764 6.898 17.592 1.00 84.44 106 LEU A C 1
ATOM 864 O O . LEU A 1 106 ? -10.580 7.793 17.365 1.00 84.44 106 LEU A O 1
ATOM 868 N N . TYR A 1 107 ? -9.211 6.699 18.783 1.00 84.38 107 TYR A N 1
ATOM 869 C CA . TYR A 1 107 ? -9.570 7.474 19.960 1.00 84.38 107 TYR A CA 1
ATOM 870 C C . TYR A 1 107 ? -8.338 8.092 20.613 1.00 84.38 107 TYR A C 1
ATOM 872 O O . TYR A 1 107 ? -7.780 7.584 21.569 1.00 84.38 107 TYR A O 1
ATOM 880 N N . PHE A 1 108 ? -7.891 9.226 20.076 1.00 85.62 108 PHE A N 1
ATOM 881 C CA . PHE A 1 108 ? -6.607 9.815 20.469 1.00 85.62 108 PHE A CA 1
ATOM 882 C C . PHE A 1 108 ? -6.563 10.384 21.892 1.00 85.62 108 PHE A C 1
ATOM 884 O O . PHE A 1 108 ? -5.486 10.406 22.485 1.00 85.62 108 PHE A O 1
ATOM 891 N N . TRP A 1 109 ? -7.695 10.860 22.419 1.00 85.88 109 TRP A N 1
ATOM 892 C CA . TRP A 1 109 ? -7.759 11.632 23.667 1.00 85.88 109 TRP A CA 1
ATOM 893 C C . TRP A 1 109 ? -8.823 11.094 24.638 1.00 85.88 109 TRP A C 1
ATOM 895 O O . TRP A 1 109 ? -9.842 11.757 24.858 1.00 85.88 109 TRP A O 1
ATOM 905 N N . PRO A 1 110 ? -8.620 9.895 25.211 1.00 84.31 110 PRO A N 1
ATOM 906 C CA . PRO A 1 110 ? -9.446 9.378 26.290 1.00 84.31 110 PRO A CA 1
ATOM 907 C C . PRO A 1 110 ? -9.463 10.266 27.531 1.00 84.31 110 PRO A C 1
ATOM 909 O O . PRO A 1 110 ? -8.459 10.878 27.906 1.00 84.31 110 PRO A O 1
ATOM 912 N N . VAL A 1 111 ? -10.631 10.302 28.177 1.00 83.00 111 VAL A N 1
ATOM 913 C CA . VAL A 1 111 ? -10.852 10.958 29.469 1.00 83.00 111 VAL A CA 1
ATOM 914 C C . VAL A 1 111 ? -10.962 9.873 30.535 1.00 83.00 111 VAL A C 1
ATOM 916 O O . VAL A 1 111 ? -11.865 9.042 30.486 1.00 83.00 111 VAL A O 1
ATOM 919 N N . ASP A 1 112 ? -10.041 9.869 31.496 1.00 80.75 112 ASP A N 1
ATOM 920 C CA . ASP A 1 112 ? -10.106 8.956 32.641 1.00 80.75 112 ASP A CA 1
ATOM 921 C C . ASP A 1 112 ? -11.289 9.306 33.571 1.00 80.75 112 ASP A C 1
ATOM 923 O O . ASP A 1 112 ? -11.803 10.425 33.568 1.00 80.75 112 ASP A O 1
ATOM 927 N N . LYS A 1 113 ? -11.672 8.380 34.458 1.00 79.00 113 LYS A N 1
ATOM 928 C CA . LYS A 1 113 ? -12.669 8.579 35.530 1.00 79.00 113 LYS A CA 1
ATOM 929 C C . LYS A 1 113 ? -12.359 9.782 36.427 1.00 79.00 113 LYS A C 1
ATOM 931 O O . LYS A 1 113 ? -13.262 10.328 37.055 1.00 79.00 113 LYS A O 1
ATOM 936 N N . SER A 1 114 ? -11.094 10.192 36.479 1.00 81.19 114 SER A N 1
ATOM 937 C CA . SER A 1 114 ? -10.609 11.361 37.218 1.00 81.19 114 SER A CA 1
ATOM 938 C C . SER A 1 114 ? -10.751 12.686 36.447 1.00 81.19 114 SER A C 1
ATOM 940 O O . SER A 1 114 ? -10.367 13.730 36.966 1.00 81.19 114 SER A O 1
ATOM 942 N N . GLY A 1 115 ? -11.253 12.662 35.206 1.00 81.81 115 GLY A N 1
ATOM 943 C CA . GLY A 1 115 ? -11.373 13.832 34.327 1.00 81.81 115 GLY A CA 1
ATOM 944 C C . GLY A 1 115 ? -10.073 14.244 33.625 1.00 81.81 115 GLY A C 1
ATOM 945 O O . GLY A 1 115 ? -10.038 15.278 32.961 1.00 81.81 115 GLY A O 1
ATOM 946 N N . ASN A 1 116 ? -9.001 13.457 33.757 1.00 84.50 116 ASN A N 1
ATOM 947 C CA . ASN A 1 116 ? -7.716 13.738 33.121 1.00 84.50 116 ASN A CA 1
ATOM 948 C C . ASN A 1 116 ? -7.686 13.196 31.688 1.00 84.50 116 ASN A C 1
ATOM 950 O O . ASN A 1 116 ? -8.073 12.053 31.447 1.00 84.50 116 ASN A O 1
ATOM 954 N N . ILE A 1 117 ? -7.180 14.007 30.758 1.00 85.94 117 ILE A N 1
ATOM 955 C CA . ILE A 1 117 ? -7.013 13.641 29.347 1.00 85.94 117 ILE A CA 1
ATOM 956 C C . ILE A 1 117 ? -5.613 13.062 29.154 1.00 85.94 117 ILE A C 1
ATOM 958 O O . ILE A 1 117 ? -4.628 13.683 29.559 1.00 85.94 117 ILE A O 1
ATOM 962 N N . TYR A 1 118 ? -5.511 11.902 28.510 1.00 84.25 118 TYR A N 1
ATOM 963 C CA . TYR A 1 118 ? -4.230 11.278 28.183 1.00 84.25 118 TYR A CA 1
ATOM 964 C C . TYR A 1 118 ? -4.189 10.841 26.712 1.00 84.25 118 TYR A C 1
ATOM 966 O O . TYR A 1 118 ? -5.232 10.535 26.142 1.00 84.25 118 TYR A O 1
ATOM 974 N N . PRO A 1 119 ? -3.011 10.840 26.060 1.00 85.50 119 PRO A N 1
ATOM 975 C CA . PRO A 1 119 ? -2.885 10.346 24.693 1.00 85.50 119 PRO A CA 1
ATOM 976 C C . PRO A 1 119 ? -2.972 8.814 24.644 1.00 85.50 119 PRO A C 1
ATOM 978 O O . PRO A 1 119 ? -2.160 8.124 25.269 1.00 85.50 119 PRO A O 1
ATOM 981 N N . GLU A 1 120 ? -3.898 8.270 23.851 1.00 85.75 120 GLU A N 1
ATOM 982 C CA . GLU A 1 120 ? -3.985 6.823 23.611 1.00 85.75 120 GLU A CA 1
ATOM 983 C C . GLU A 1 120 ? -2.920 6.380 22.594 1.00 85.75 120 GLU A C 1
ATOM 985 O O . GLU A 1 120 ? -3.042 6.587 21.384 1.00 85.75 120 GLU A O 1
ATOM 990 N N . GLN A 1 121 ? -1.847 5.755 23.079 1.00 85.31 121 GLN A N 1
ATOM 991 C CA . GLN A 1 121 ? -0.695 5.399 22.243 1.00 85.31 121 GLN A CA 1
ATOM 992 C C . GLN A 1 121 ? -1.029 4.397 21.126 1.00 85.31 121 GLN A C 1
ATOM 994 O O . GLN A 1 121 ? -0.461 4.491 20.040 1.00 85.31 121 GLN A O 1
ATOM 999 N N . SER A 1 122 ? -1.958 3.466 21.358 1.00 86.00 122 SER A N 1
ATOM 1000 C CA . SER A 1 122 ? -2.403 2.469 20.371 1.00 86.00 122 SER A CA 1
ATOM 1001 C C . SER A 1 122 ? -2.977 3.129 19.113 1.00 86.00 122 SER A C 1
ATOM 1003 O O . SER A 1 122 ? -2.548 2.804 18.005 1.00 86.00 122 SER A O 1
ATOM 1005 N N . SER A 1 123 ? -3.879 4.100 19.276 1.00 87.62 123 SER A N 1
ATOM 1006 C CA . SER A 1 123 ? -4.474 4.850 18.165 1.00 87.62 123 SER A CA 1
ATOM 1007 C C . SER A 1 123 ? -3.418 5.628 17.372 1.00 87.62 123 SER A C 1
ATOM 1009 O O . SER A 1 123 ? -3.421 5.592 16.141 1.00 87.62 123 SER A O 1
ATOM 1011 N N . PHE A 1 124 ? -2.464 6.278 18.049 1.00 90.31 124 PHE A N 1
ATOM 1012 C CA . PHE A 1 124 ? -1.366 6.981 17.372 1.00 90.31 124 PHE A CA 1
ATOM 1013 C C . PHE A 1 124 ? -0.461 6.033 16.582 1.00 90.31 124 PHE A C 1
ATOM 1015 O O . PHE A 1 124 ? -0.169 6.303 15.418 1.00 90.31 124 PHE A O 1
ATOM 1022 N N . ILE A 1 125 ? -0.050 4.913 17.181 1.00 91.38 125 ILE A N 1
ATOM 1023 C CA . ILE A 1 125 ? 0.789 3.910 16.511 1.00 91.38 125 ILE A CA 1
ATOM 1024 C C . ILE A 1 125 ? 0.063 3.347 15.286 1.00 91.38 125 ILE A C 1
ATOM 1026 O O . ILE A 1 125 ? 0.652 3.286 14.208 1.00 91.38 125 ILE A O 1
ATOM 1030 N N . GLY A 1 126 ? -1.222 3.008 15.425 1.00 90.56 126 GLY A N 1
ATOM 1031 C CA . GLY A 1 126 ? -2.043 2.522 14.319 1.00 90.56 126 GLY A CA 1
ATOM 1032 C C . GLY A 1 126 ? -2.076 3.503 13.146 1.00 90.56 126 GLY A C 1
ATOM 1033 O O . GLY A 1 126 ? -1.834 3.103 12.010 1.00 90.56 126 GLY A O 1
ATOM 1034 N N . VAL A 1 127 ? -2.299 4.796 13.404 1.00 91.50 127 VAL A N 1
ATOM 1035 C CA . VAL A 1 127 ? -2.288 5.829 12.350 1.00 91.50 127 VAL A CA 1
ATOM 1036 C C . VAL A 1 127 ? -0.922 6.000 11.709 1.00 91.50 127 VAL A C 1
ATOM 1038 O O . VAL A 1 127 ? -0.843 6.113 10.488 1.00 91.50 127 VAL A O 1
ATOM 1041 N N . VAL A 1 128 ? 0.149 6.007 12.500 1.00 93.94 128 VAL A N 1
ATOM 1042 C CA . VAL A 1 128 ? 1.508 6.145 11.965 1.00 93.94 128 VAL A CA 1
ATOM 1043 C C . VAL A 1 128 ? 1.837 4.981 11.031 1.00 93.94 128 VAL A C 1
ATOM 1045 O O . VAL A 1 128 ? 2.317 5.216 9.926 1.00 93.94 128 VAL A O 1
ATOM 1048 N N . ILE A 1 129 ? 1.516 3.743 11.422 1.00 92.50 129 ILE A N 1
ATOM 1049 C CA . ILE A 1 129 ? 1.716 2.559 10.572 1.00 92.50 129 ILE A CA 1
ATOM 1050 C C . ILE A 1 129 ? 0.916 2.689 9.270 1.00 92.50 129 ILE A C 1
ATOM 1052 O O . ILE A 1 129 ? 1.468 2.494 8.190 1.00 92.50 129 ILE A O 1
ATOM 1056 N N . MET A 1 130 ? -0.363 3.062 9.357 1.00 90.88 130 MET A N 1
ATOM 1057 C CA . MET A 1 130 ? -1.229 3.246 8.185 1.00 90.88 130 MET A CA 1
ATOM 1058 C C . MET A 1 130 ? -0.681 4.306 7.229 1.00 90.88 130 MET A C 1
ATOM 1060 O O . MET A 1 130 ? -0.663 4.106 6.017 1.00 90.88 130 MET A O 1
ATOM 1064 N N . TYR A 1 131 ? -0.200 5.423 7.774 1.00 92.94 131 TYR A N 1
ATOM 1065 C CA . TYR A 1 131 ? 0.365 6.509 6.987 1.00 92.94 131 TYR A CA 1
ATOM 1066 C C . TYR A 1 131 ? 1.660 6.101 6.281 1.00 92.94 131 TYR A C 1
ATOM 1068 O O . TYR A 1 131 ? 1.827 6.419 5.108 1.00 92.94 131 TYR A O 1
ATOM 1076 N N . ILE A 1 132 ? 2.546 5.367 6.962 1.00 92.56 132 ILE A N 1
ATOM 1077 C CA . ILE A 1 132 ? 3.781 4.846 6.359 1.00 92.56 132 ILE A CA 1
ATOM 1078 C C . ILE A 1 132 ? 3.444 3.944 5.170 1.00 92.56 132 ILE A C 1
ATOM 1080 O O . ILE A 1 132 ? 3.963 4.161 4.081 1.00 92.56 132 ILE A O 1
ATOM 1084 N N . VAL A 1 133 ? 2.506 3.006 5.339 1.00 90.19 133 VAL A N 1
ATOM 1085 C CA . VAL A 1 133 ? 2.085 2.113 4.249 1.00 90.19 133 VAL A CA 1
ATOM 1086 C C . VAL A 1 133 ? 1.539 2.909 3.058 1.00 90.19 133 VAL A C 1
ATOM 1088 O O . VAL A 1 133 ? 1.919 2.647 1.919 1.00 90.19 133 VAL A O 1
ATOM 1091 N N . LEU A 1 134 ? 0.680 3.905 3.300 1.00 91.44 134 LEU A N 1
ATOM 1092 C CA . LEU A 1 134 ? 0.155 4.770 2.237 1.00 91.44 134 LEU A CA 1
ATOM 1093 C C . LEU A 1 134 ? 1.260 5.540 1.510 1.00 91.44 134 LEU A C 1
ATOM 1095 O O . LEU A 1 134 ? 1.271 5.573 0.280 1.00 91.44 134 LEU A O 1
ATOM 1099 N N . ALA A 1 135 ? 2.169 6.156 2.266 1.00 91.81 135 ALA A N 1
ATOM 1100 C CA . ALA A 1 135 ? 3.252 6.963 1.725 1.00 91.81 135 ALA A CA 1
ATOM 1101 C C . ALA A 1 135 ? 4.219 6.119 0.886 1.00 91.81 135 ALA A C 1
ATOM 1103 O O . ALA A 1 135 ? 4.591 6.535 -0.209 1.00 91.81 135 ALA A O 1
ATOM 1104 N N . ASP A 1 136 ? 4.565 4.918 1.353 1.00 89.62 136 ASP A N 1
ATOM 1105 C CA . ASP A 1 136 ? 5.479 4.016 0.653 1.00 89.62 136 ASP A CA 1
ATOM 1106 C C . ASP A 1 136 ? 4.912 3.591 -0.710 1.00 89.62 136 ASP A C 1
ATOM 1108 O O . ASP A 1 136 ? 5.605 3.666 -1.727 1.00 89.62 136 ASP A O 1
ATOM 1112 N N . PHE A 1 137 ? 3.637 3.191 -0.771 1.00 88.50 137 PHE A N 1
ATOM 1113 C CA . PHE A 1 137 ? 3.015 2.788 -2.037 1.00 88.50 137 PHE A CA 1
ATOM 1114 C C . PHE A 1 137 ? 2.762 3.962 -2.984 1.00 88.50 137 PHE A C 1
ATOM 1116 O O . PHE A 1 137 ? 2.934 3.801 -4.194 1.00 88.50 137 PHE A O 1
ATOM 1123 N N . ALA A 1 138 ? 2.389 5.131 -2.458 1.00 89.69 138 ALA A N 1
ATOM 1124 C CA . ALA A 1 138 ? 2.226 6.338 -3.262 1.00 89.69 138 ALA A CA 1
ATOM 1125 C C . ALA A 1 138 ? 3.559 6.770 -3.887 1.00 89.69 138 ALA A C 1
ATOM 1127 O O . ALA A 1 138 ? 3.632 6.964 -5.099 1.00 89.69 138 ALA A O 1
ATOM 1128 N N . LEU A 1 139 ? 4.633 6.817 -3.091 1.00 91.25 139 LEU A N 1
ATOM 1129 C CA . LEU A 1 139 ? 5.964 7.175 -3.571 1.00 91.25 139 LEU A CA 1
ATOM 1130 C C . LEU A 1 139 ? 6.470 6.179 -4.619 1.00 91.25 139 LEU A C 1
ATOM 1132 O O . LEU A 1 139 ? 7.035 6.586 -5.631 1.00 91.25 139 LEU A O 1
ATOM 1136 N N . LEU A 1 140 ? 6.254 4.875 -4.413 1.00 89.88 140 LEU A N 1
ATOM 1137 C CA . LEU A 1 140 ? 6.595 3.868 -5.419 1.00 89.88 140 LEU A CA 1
ATOM 1138 C C . LEU A 1 140 ? 5.834 4.107 -6.727 1.00 89.88 140 LEU A C 1
ATOM 1140 O O . LEU A 1 140 ? 6.457 4.119 -7.787 1.00 89.88 140 LEU A O 1
ATOM 1144 N N . ALA A 1 141 ? 4.519 4.321 -6.667 1.00 89.44 141 ALA A N 1
ATOM 1145 C CA . ALA A 1 141 ? 3.714 4.585 -7.856 1.00 89.44 141 ALA A CA 1
ATOM 1146 C C . ALA A 1 141 ? 4.206 5.829 -8.614 1.00 89.44 141 ALA A C 1
ATOM 1148 O O . ALA A 1 141 ? 4.455 5.741 -9.814 1.00 89.44 141 ALA A O 1
ATOM 1149 N N . GLU A 1 142 ? 4.430 6.946 -7.916 1.00 89.81 142 GLU A N 1
ATOM 1150 C CA . GLU A 1 142 ? 4.943 8.191 -8.504 1.00 89.81 142 GLU A CA 1
ATOM 1151 C C . GLU A 1 142 ? 6.333 8.015 -9.128 1.00 89.81 142 GLU A C 1
ATOM 1153 O O . GLU A 1 142 ? 6.582 8.482 -10.238 1.00 89.81 142 GLU A O 1
ATOM 1158 N N . LEU A 1 143 ? 7.244 7.310 -8.449 1.00 91.56 143 LEU A N 1
ATOM 1159 C CA . LEU A 1 143 ? 8.587 7.044 -8.966 1.00 91.56 143 LEU A CA 1
ATOM 1160 C C . LEU A 1 143 ? 8.554 6.204 -10.246 1.00 91.56 143 LEU A C 1
ATOM 1162 O O . LEU A 1 143 ? 9.323 6.474 -11.169 1.00 91.56 143 LEU A O 1
ATOM 1166 N N . PHE A 1 144 ? 7.711 5.172 -10.302 1.00 90.19 144 PHE A N 1
ATOM 1167 C CA . PHE A 1 144 ? 7.605 4.316 -11.484 1.00 90.19 144 PHE A CA 1
ATOM 1168 C C . PHE A 1 144 ? 6.876 5.003 -12.638 1.00 90.19 144 PHE A C 1
ATOM 1170 O O . PHE A 1 144 ? 7.319 4.863 -13.775 1.00 90.19 144 PHE A O 1
ATOM 1177 N N . ASP A 1 145 ? 5.838 5.788 -12.357 1.00 88.44 145 ASP A N 1
ATOM 1178 C CA . ASP A 1 145 ? 5.160 6.609 -13.365 1.00 88.44 145 ASP A CA 1
ATOM 1179 C C . ASP A 1 145 ? 6.119 7.656 -13.962 1.00 88.44 145 ASP A C 1
ATOM 1181 O O . ASP A 1 145 ? 6.260 7.763 -15.182 1.00 88.44 145 ASP A O 1
ATOM 1185 N N . ALA A 1 146 ? 6.894 8.346 -13.114 1.00 89.69 146 ALA A N 1
ATOM 1186 C CA . ALA A 1 146 ? 7.907 9.300 -13.560 1.00 89.69 146 ALA A CA 1
ATOM 1187 C C . ALA A 1 146 ? 9.001 8.639 -14.416 1.00 89.69 146 ALA A C 1
ATOM 1189 O O . ALA A 1 146 ? 9.411 9.201 -15.434 1.00 89.69 146 ALA A O 1
ATOM 1190 N N . ARG A 1 147 ? 9.463 7.438 -14.038 1.00 89.75 147 ARG A N 1
ATOM 1191 C CA . ARG A 1 147 ? 10.437 6.671 -14.835 1.00 89.75 147 ARG A CA 1
ATOM 1192 C C . ARG A 1 147 ? 9.858 6.224 -16.171 1.00 89.75 147 ARG A C 1
ATOM 1194 O O . ARG A 1 147 ? 10.533 6.349 -17.187 1.00 89.75 147 ARG A O 1
ATOM 1201 N N . GLU A 1 148 ? 8.616 5.745 -16.190 1.00 87.81 148 GLU A N 1
ATOM 1202 C CA . GLU A 1 148 ? 7.940 5.364 -17.433 1.00 87.81 148 GLU A CA 1
ATOM 1203 C C . GLU A 1 148 ? 7.840 6.547 -18.406 1.00 87.81 148 GLU A C 1
ATOM 1205 O O . GLU A 1 148 ? 8.054 6.380 -19.606 1.00 87.81 148 GLU A O 1
ATOM 1210 N N . ALA A 1 149 ? 7.559 7.750 -17.898 1.00 87.88 149 ALA A N 1
ATOM 1211 C CA . ALA A 1 149 ? 7.485 8.958 -18.711 1.00 87.88 149 ALA A CA 1
ATOM 1212 C C . ALA A 1 149 ? 8.860 9.454 -19.203 1.00 87.88 149 ALA A C 1
ATOM 1214 O O . ALA A 1 149 ? 8.953 10.009 -20.302 1.00 87.88 149 ALA A O 1
ATOM 1215 N N . PHE A 1 150 ? 9.919 9.280 -18.405 1.00 87.81 150 PHE A N 1
ATOM 1216 C CA . PHE A 1 150 ? 11.249 9.823 -18.692 1.00 87.81 150 PHE A CA 1
ATOM 1217 C C . PHE A 1 150 ? 12.102 8.926 -19.603 1.00 87.81 150 PHE A C 1
ATOM 1219 O O . PHE A 1 150 ? 12.708 9.441 -20.545 1.00 87.81 150 PHE A O 1
ATOM 1226 N N . ASP A 1 151 ? 12.107 7.604 -19.388 1.00 87.00 151 ASP A N 1
ATOM 1227 C CA . ASP A 1 151 ? 12.968 6.656 -20.123 1.00 87.00 151 ASP A CA 1
ATOM 1228 C C . ASP A 1 151 ? 12.865 6.805 -21.667 1.00 87.00 151 ASP A C 1
ATOM 1230 O O . ASP A 1 151 ? 13.897 6.869 -22.342 1.00 87.00 151 ASP A O 1
ATOM 1234 N N . PRO A 1 152 ? 11.667 6.941 -22.282 1.00 86.56 152 PRO A N 1
ATOM 1235 C CA . PRO A 1 152 ? 11.554 7.112 -23.735 1.00 86.56 152 PRO A CA 1
ATOM 1236 C C . PRO A 1 152 ? 12.111 8.446 -24.256 1.00 86.56 152 PRO A C 1
ATOM 1238 O O . PRO A 1 152 ? 12.469 8.553 -25.435 1.00 86.56 152 PRO A O 1
ATOM 1241 N N . LEU A 1 153 ? 12.126 9.489 -23.418 1.00 87.88 153 LEU A N 1
ATOM 1242 C CA . LEU A 1 153 ? 12.659 10.804 -23.778 1.00 87.88 153 LEU A CA 1
ATOM 1243 C C . LEU A 1 153 ? 14.185 10.794 -23.770 1.00 87.88 153 LEU A C 1
ATOM 1245 O O . LEU A 1 153 ? 14.789 11.369 -24.677 1.00 87.88 153 LEU A O 1
ATOM 1249 N N . GLU A 1 154 ? 14.789 10.113 -22.798 1.00 88.44 154 GLU A N 1
ATOM 1250 C CA . GLU A 1 154 ? 16.237 9.923 -22.722 1.00 88.44 154 GLU A CA 1
ATOM 1251 C C . GLU A 1 154 ? 16.751 9.153 -23.951 1.00 88.44 154 GLU A C 1
ATOM 1253 O O . GLU A 1 154 ? 17.590 9.662 -24.693 1.00 88.44 154 GLU A O 1
ATOM 1258 N N . ASP A 1 155 ? 16.121 8.024 -24.287 1.00 87.62 155 ASP A N 1
ATOM 1259 C CA . ASP A 1 155 ? 16.452 7.231 -25.481 1.00 87.62 155 ASP A CA 1
ATOM 1260 C C . ASP A 1 155 ? 16.250 8.019 -26.799 1.00 87.62 155 ASP A C 1
ATOM 1262 O O . ASP A 1 155 ? 17.021 7.905 -27.759 1.00 87.62 155 ASP A O 1
ATOM 1266 N N . ARG A 1 156 ? 15.233 8.893 -26.867 1.00 88.81 156 ARG A N 1
ATOM 1267 C CA . ARG A 1 156 ? 15.062 9.807 -28.011 1.00 88.81 156 ARG A CA 1
ATOM 1268 C C . ARG A 1 156 ? 16.171 10.859 -28.078 1.00 88.81 156 ARG A C 1
ATOM 1270 O O . ARG A 1 156 ? 16.638 11.144 -29.182 1.00 88.81 156 ARG A O 1
ATOM 1277 N N . SER A 1 157 ? 16.559 11.445 -26.949 1.00 90.25 157 SER A N 1
ATOM 1278 C CA . SER A 1 157 ? 17.627 12.447 -26.867 1.00 90.25 157 SER A CA 1
ATOM 1279 C C . SER A 1 157 ? 18.963 11.868 -27.341 1.00 90.25 157 SER A C 1
ATOM 1281 O O . SER A 1 157 ? 19.623 12.461 -28.198 1.00 90.25 157 SER A O 1
ATOM 1283 N N . ASP A 1 158 ? 19.308 10.665 -26.880 1.00 92.00 158 ASP A N 1
ATOM 1284 C CA . ASP A 1 158 ? 20.541 9.972 -27.262 1.00 92.00 158 ASP A CA 1
ATOM 1285 C C . ASP A 1 158 ? 20.579 9.630 -28.753 1.00 92.00 158 ASP A C 1
ATOM 1287 O O . ASP A 1 158 ? 21.590 9.868 -29.430 1.00 92.00 158 ASP A O 1
ATOM 1291 N N . ARG A 1 159 ? 19.458 9.155 -29.315 1.00 91.88 159 ARG A N 1
ATOM 1292 C CA . ARG A 1 159 ? 19.346 8.949 -30.767 1.00 91.88 159 ARG A CA 1
ATOM 1293 C C . ARG A 1 159 ? 19.525 10.245 -31.550 1.00 91.88 159 ARG A C 1
ATOM 1295 O O . ARG A 1 159 ? 20.255 10.249 -32.537 1.00 91.88 159 ARG A O 1
ATOM 1302 N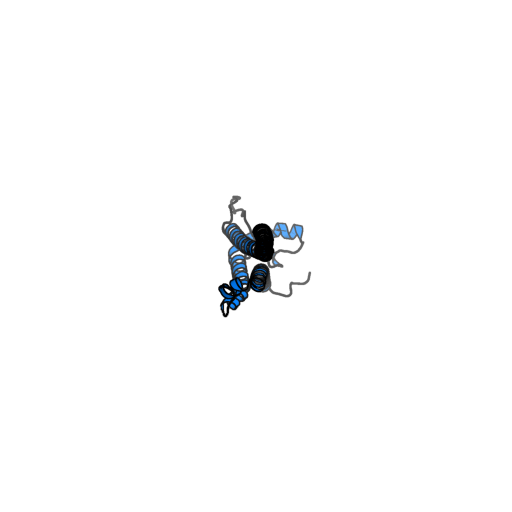 N . LEU A 1 160 ? 18.894 11.341 -31.124 1.00 91.56 160 LEU A N 1
ATOM 1303 C CA . LEU A 1 160 ? 18.977 12.625 -31.827 1.00 91.56 160 LEU A CA 1
ATOM 1304 C C . LEU A 1 160 ? 20.402 13.204 -31.793 1.00 91.56 160 LEU A C 1
ATOM 1306 O O . LEU A 1 160 ? 20.891 13.716 -32.804 1.00 91.56 160 LEU A O 1
ATOM 1310 N N . SER A 1 161 ? 21.082 13.084 -30.649 1.00 92.88 161 SER A N 1
ATOM 1311 C CA . SER A 1 161 ? 22.495 13.446 -30.487 1.00 92.88 161 SER A CA 1
ATOM 1312 C C . SER A 1 161 ? 23.382 12.630 -31.431 1.00 92.88 161 SER A C 1
ATOM 1314 O O . SER A 1 161 ? 24.175 13.190 -32.193 1.00 92.88 161 SER A O 1
ATOM 1316 N N . THR A 1 162 ? 23.169 11.311 -31.470 1.00 92.62 162 THR A N 1
ATOM 1317 C CA . THR A 1 162 ? 23.912 10.394 -32.345 1.00 92.62 162 THR A CA 1
ATOM 1318 C C . THR A 1 162 ? 23.686 10.715 -33.824 1.00 92.62 162 THR A C 1
ATOM 1320 O O . THR A 1 162 ? 24.651 10.829 -34.579 1.00 92.62 162 THR A O 1
ATOM 1323 N N . GLU A 1 163 ? 22.440 10.941 -34.254 1.00 93.25 163 GLU A N 1
ATOM 1324 C CA . GLU A 1 163 ? 22.146 11.324 -35.640 1.00 93.25 163 GLU A CA 1
ATOM 1325 C C . GLU A 1 163 ? 22.786 12.662 -36.026 1.00 93.25 163 GLU A C 1
ATOM 1327 O O . GLU A 1 163 ? 23.331 12.792 -37.125 1.00 93.25 163 GLU A O 1
ATOM 1332 N N . THR A 1 164 ? 22.747 13.655 -35.134 1.00 91.31 164 THR A N 1
ATOM 1333 C CA . THR A 1 164 ? 23.339 14.978 -35.384 1.00 91.31 164 THR A CA 1
ATOM 1334 C C . THR A 1 164 ? 24.855 14.878 -35.540 1.00 91.31 164 THR A C 1
ATOM 1336 O O . THR A 1 164 ? 25.417 15.439 -36.482 1.00 91.31 164 THR A O 1
ATOM 1339 N N . LEU A 1 165 ? 25.517 14.105 -34.674 1.00 90.44 165 LEU A N 1
ATOM 1340 C CA . LEU A 1 165 ? 26.948 13.820 -34.781 1.00 90.44 165 LEU A CA 1
ATOM 1341 C C . LEU A 1 165 ? 27.282 13.096 -36.090 1.00 90.44 165 LEU A C 1
ATOM 1343 O O . LEU A 1 165 ? 28.212 13.497 -36.789 1.00 90.44 165 LEU A O 1
ATOM 1347 N N . CYS A 1 166 ? 26.507 12.075 -36.469 1.00 93.00 166 CYS A N 1
ATOM 1348 C CA . CYS A 1 166 ? 26.701 11.375 -37.737 1.00 93.00 166 CYS A CA 1
ATOM 1349 C C . CYS A 1 166 ? 26.561 12.315 -38.944 1.00 93.00 166 CYS A C 1
ATOM 1351 O O . CYS A 1 166 ? 27.398 12.259 -39.846 1.00 93.00 166 CYS A O 1
ATOM 1353 N N . ARG A 1 167 ? 25.560 13.207 -38.958 1.00 93.12 167 ARG A N 1
ATOM 1354 C CA . ARG A 1 167 ? 25.371 14.201 -40.032 1.00 93.12 167 ARG A CA 1
ATOM 1355 C C . ARG A 1 167 ? 26.544 15.176 -40.123 1.00 93.12 167 ARG A C 1
ATOM 1357 O O . ARG A 1 167 ? 27.091 15.348 -41.208 1.00 93.12 167 ARG A O 1
ATOM 1364 N N . LEU A 1 168 ? 26.996 15.727 -38.995 1.00 91.38 168 LEU A N 1
ATOM 1365 C CA . LEU A 1 168 ? 28.160 16.621 -38.953 1.00 91.38 168 LEU A CA 1
ATOM 1366 C C . LEU A 1 168 ? 29.433 15.933 -39.465 1.00 91.38 168 LEU A C 1
ATOM 1368 O O . LEU A 1 168 ? 30.183 16.513 -40.248 1.00 91.38 168 LEU A O 1
ATOM 1372 N N . LEU A 1 169 ? 29.672 14.678 -39.072 1.00 89.00 169 LEU A N 1
ATOM 1373 C CA . LEU A 1 169 ? 30.824 13.909 -39.550 1.00 89.00 169 LEU A CA 1
ATOM 1374 C C . LEU A 1 169 ? 30.754 13.632 -41.058 1.00 89.00 169 LEU A C 1
ATOM 1376 O O . LEU A 1 169 ? 31.782 13.693 -41.740 1.00 89.00 169 LEU A O 1
ATOM 1380 N N . ILE A 1 170 ? 29.562 13.354 -41.594 1.00 92.69 170 ILE A N 1
ATOM 1381 C CA . ILE A 1 170 ? 29.349 13.179 -43.037 1.00 92.69 170 ILE A CA 1
ATOM 1382 C C . ILE A 1 170 ? 29.612 14.495 -43.783 1.00 92.69 170 ILE A C 1
ATOM 1384 O O . ILE A 1 170 ? 30.330 14.478 -44.785 1.00 92.69 170 ILE A O 1
ATOM 1388 N N . ASP A 1 171 ? 29.123 15.628 -43.278 1.00 92.06 171 ASP A N 1
ATOM 1389 C CA . ASP A 1 171 ? 29.329 16.944 -43.895 1.00 92.06 171 ASP A CA 1
ATOM 1390 C C . ASP A 1 171 ? 30.809 17.356 -43.899 1.00 92.06 171 ASP A C 1
ATOM 1392 O O . ASP A 1 171 ? 31.333 17.779 -44.936 1.00 92.06 171 ASP A O 1
ATOM 1396 N N . ILE A 1 172 ? 31.527 17.143 -42.791 1.00 89.69 172 ILE A N 1
ATOM 1397 C CA . ILE A 1 172 ? 32.976 17.393 -42.694 1.00 89.69 172 ILE A CA 1
ATOM 1398 C C . ILE A 1 172 ? 33.748 16.495 -43.673 1.00 89.69 172 ILE A C 1
ATOM 1400 O O . ILE A 1 172 ? 34.653 16.949 -44.387 1.00 89.69 172 ILE A O 1
ATOM 1404 N N . ARG A 1 173 ? 33.381 15.211 -43.758 1.00 91.12 173 ARG A N 1
ATOM 1405 C CA . ARG A 1 173 ? 34.007 14.267 -44.692 1.00 91.12 173 ARG A CA 1
ATOM 1406 C C . ARG A 1 173 ? 33.729 14.641 -46.150 1.00 91.12 173 ARG A C 1
ATOM 1408 O O . ARG A 1 173 ? 34.639 14.567 -46.971 1.00 91.12 173 ARG A O 1
ATOM 1415 N N . SER A 1 174 ? 32.513 15.065 -46.484 1.00 90.75 174 SER A N 1
ATOM 1416 C CA . SER A 1 174 ? 32.174 15.498 -47.845 1.00 90.75 174 SER A CA 1
ATOM 1417 C C . SER A 1 174 ? 32.959 16.753 -48.250 1.00 90.75 174 SER A C 1
ATOM 1419 O O . SER A 1 174 ? 33.569 16.780 -49.322 1.00 90.75 174 SER A O 1
ATOM 1421 N N . SER A 1 175 ? 33.059 17.727 -47.339 1.00 89.12 175 SER A N 1
ATOM 1422 C CA . SER A 1 175 ? 33.797 18.974 -47.543 1.00 89.12 175 SER A CA 1
ATOM 1423 C C . SER A 1 175 ? 35.284 18.701 -47.776 1.00 89.12 175 SER A C 1
ATOM 1425 O O . SER A 1 175 ? 35.848 19.140 -48.776 1.00 89.12 175 SER A O 1
ATOM 1427 N N . SER A 1 176 ? 35.924 17.900 -46.916 1.00 85.88 176 SER A N 1
ATOM 1428 C CA . SER A 1 176 ? 37.347 17.537 -47.062 1.00 85.88 176 SER A CA 1
ATOM 1429 C C . SER A 1 176 ? 37.661 16.808 -48.377 1.00 85.88 176 SER A C 1
ATOM 1431 O O . SER A 1 176 ? 38.679 17.095 -49.011 1.00 85.88 176 SER A O 1
ATOM 1433 N N . ILE A 1 177 ? 36.775 15.923 -48.850 1.00 86.50 177 ILE A N 1
ATOM 1434 C CA . ILE A 1 177 ? 36.916 15.267 -50.161 1.00 86.50 177 ILE A CA 1
ATOM 1435 C C . ILE A 1 177 ? 36.828 16.289 -51.303 1.00 86.50 177 ILE A C 1
ATOM 1437 O O . ILE A 1 177 ? 37.584 16.190 -52.274 1.00 86.50 177 ILE A O 1
ATOM 1441 N N . GLN A 1 178 ? 35.933 17.274 -51.202 1.00 86.75 178 GLN A N 1
ATOM 1442 C CA . GLN A 1 178 ? 35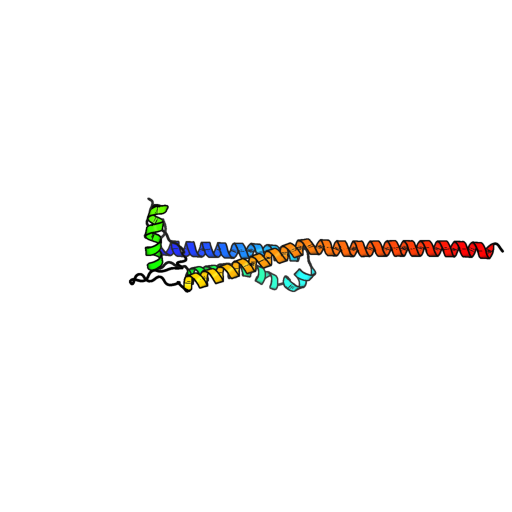.792 18.328 -52.205 1.00 86.75 178 GLN A CA 1
ATOM 1443 C C . GLN A 1 178 ? 37.035 19.228 -52.264 1.00 86.75 178 GLN A C 1
ATOM 1445 O O . GLN A 1 178 ? 37.536 19.489 -53.360 1.00 86.75 178 GLN A O 1
ATOM 1450 N N . TYR A 1 179 ? 37.610 19.601 -51.115 1.00 81.44 179 TYR A N 1
ATOM 1451 C CA . TYR A 1 179 ? 38.889 20.321 -51.055 1.00 81.44 179 TYR A CA 1
ATOM 1452 C C . TYR A 1 179 ? 40.040 19.515 -51.670 1.00 81.44 179 TYR A C 1
ATOM 1454 O O . TYR A 1 179 ? 40.784 20.041 -52.496 1.00 81.44 179 TYR A O 1
ATOM 1462 N N . MET A 1 180 ? 40.152 18.223 -51.346 1.00 82.56 180 MET A N 1
ATOM 1463 C CA . MET A 1 180 ? 41.182 17.334 -51.904 1.00 82.56 180 MET A CA 1
ATOM 1464 C C . MET A 1 180 ? 41.067 17.166 -53.427 1.00 82.56 180 MET A C 1
ATOM 1466 O O . MET A 1 180 ? 42.082 17.080 -54.120 1.00 82.56 180 MET A O 1
ATOM 1470 N N . LYS A 1 181 ? 39.843 17.117 -53.973 1.00 85.81 181 LYS A N 1
ATOM 1471 C CA . LYS A 1 181 ? 39.625 17.111 -55.430 1.00 85.81 181 LYS A CA 1
ATOM 1472 C C . LYS A 1 181 ? 40.019 18.446 -56.065 1.00 85.81 181 LYS A C 1
ATOM 1474 O O . LYS A 1 181 ? 40.670 18.438 -57.104 1.00 85.81 181 LYS A O 1
ATOM 1479 N N . SER A 1 182 ? 39.676 19.567 -55.430 1.00 85.62 182 SER A N 1
ATOM 1480 C CA . SER A 1 182 ? 40.021 20.907 -55.921 1.00 85.62 182 SER A CA 1
ATOM 1481 C C . SER A 1 182 ? 41.540 21.140 -55.953 1.00 85.62 182 SER A C 1
ATOM 1483 O O . SER A 1 182 ? 42.082 21.530 -56.984 1.00 85.62 182 SER A O 1
ATOM 1485 N N . ALA A 1 183 ? 42.252 20.794 -54.873 1.00 81.88 183 ALA A N 1
ATOM 1486 C CA . ALA A 1 183 ? 43.710 20.919 -54.790 1.00 81.88 183 ALA A CA 1
ATOM 1487 C C . ALA A 1 183 ? 44.442 20.052 -55.830 1.00 81.88 183 ALA A C 1
ATOM 1489 O O . ALA A 1 183 ? 45.415 20.488 -56.439 1.00 81.88 183 ALA A O 1
ATOM 1490 N N . ARG A 1 184 ? 43.946 18.834 -56.082 1.00 83.69 184 ARG A N 1
ATOM 1491 C CA . ARG A 1 184 ? 44.501 17.949 -57.115 1.00 83.69 184 ARG A CA 1
ATOM 1492 C C . ARG A 1 184 ? 44.359 18.532 -58.518 1.00 83.69 184 ARG A C 1
ATOM 1494 O O . ARG A 1 184 ? 45.299 18.439 -59.293 1.00 83.69 184 ARG A O 1
ATOM 1501 N N . ASN A 1 185 ? 43.207 19.119 -58.840 1.00 82.25 185 ASN A N 1
ATOM 1502 C CA . ASN A 1 185 ? 42.991 19.726 -60.153 1.00 82.25 185 ASN A CA 1
ATOM 1503 C C . ASN A 1 185 ? 43.926 20.921 -60.392 1.00 82.25 185 ASN A C 1
ATOM 1505 O O . ASN A 1 185 ? 44.375 21.106 -61.515 1.00 82.25 185 ASN A O 1
ATOM 1509 N N . PHE A 1 186 ? 44.257 21.681 -59.343 1.00 78.38 186 PHE A N 1
ATOM 1510 C CA . PHE A 1 186 ? 45.200 22.801 -59.423 1.00 78.38 186 PHE A CA 1
ATOM 1511 C C . PHE A 1 186 ? 46.643 22.341 -59.697 1.00 78.38 186 PHE A C 1
ATOM 1513 O O . PHE A 1 186 ? 47.324 22.916 -60.537 1.00 78.38 186 PHE A O 1
ATOM 1520 N N . LEU A 1 187 ? 47.089 21.257 -59.052 1.00 73.44 187 LEU A N 1
ATOM 1521 C CA . LEU A 1 187 ? 48.432 20.689 -59.257 1.00 73.44 187 LEU A CA 1
ATOM 1522 C C . LEU A 1 187 ? 48.634 20.022 -60.627 1.00 73.44 187 LEU A C 1
ATOM 1524 O O . LEU A 1 187 ? 49.765 19.750 -61.002 1.00 73.44 187 LEU A O 1
ATOM 1528 N N . VAL A 1 188 ? 47.557 19.701 -61.346 1.00 75.75 188 VAL A N 1
ATOM 1529 C CA . VAL A 1 188 ? 47.609 19.067 -62.678 1.00 75.75 188 VAL A CA 1
ATOM 1530 C C . VAL A 1 188 ? 47.497 20.106 -63.808 1.00 75.75 188 VAL A C 1
ATOM 1532 O O . VAL A 1 188 ? 47.675 19.763 -64.972 1.00 75.75 188 VAL A O 1
ATOM 1535 N N . SER A 1 189 ? 47.189 21.369 -63.486 1.00 66.69 189 SER A N 1
ATOM 1536 C CA . SER A 1 189 ? 47.067 22.464 -64.463 1.00 66.69 189 SER A CA 1
ATOM 1537 C C . SER A 1 189 ? 48.337 23.309 -64.664 1.00 66.69 189 SER A C 1
ATOM 1539 O O . SER A 1 189 ? 48.294 24.244 -65.462 1.00 66.69 189 SER A O 1
ATOM 1541 N N . GLU A 1 190 ? 49.432 22.989 -63.967 1.00 54.47 190 GLU A N 1
ATOM 1542 C CA . GLU A 1 190 ? 50.809 23.445 -64.260 1.00 54.47 190 GLU A CA 1
ATOM 1543 C C . GLU A 1 190 ? 51.575 22.368 -65.039 1.00 54.47 190 GLU A C 1
ATOM 1545 O O . GLU A 1 190 ? 52.356 22.749 -65.941 1.00 54.47 190 GLU A O 1
#

Secondary structure (DSSP, 8-state):
-PPPSS-HHHHHHHHHHHHHHHHHHHHHHHHHHHHHHHHH-HHHHHHHSSTTHHHHHHHHHHHHHHHHHHHHHHHHS--HHHHHHHHHHHHHHHSS-GGGS-------S-B-TTS-B---HHHHHHHHHHHHHHHHHHHHHHHHHHHHHHHHHHHHHHHHHHHHHHHHHHHHHHHHHHHHHHHHHHHT--

Radius of gyration: 32.33 Å; chains: 1; bounding box: 86×40×102 Å

Organism: NCBI:txid1503980

Sequence (190 aa):
MNKVWFGHGVAEVLVVVYCCFFGSSIAIFAVHFIYRYGAVNLDFRQKYLSGDKQVFLYISPIACGAFWGLTVWYFMSESQEKTDYLREHMIQKFGPTIEECAYIALYFWPVDKSGNIYPEQSSFIGVVIMYIVLADFALLAELFDAREAFDPLEDRSDRLSTETLCRLLIDIRSSSIQYMKSARNFLVSE

InterPro domains:
  IPR019428 7TM GPCR, serpentine receptor class r (Str) [PF10326] (3-134)

Foldseek 3Di:
DDQDPDDQVVQQVVVLLVQLVVQLVLLVLLLVLLVVLCVVPVVSCVVQVPDCSVVVSVCVSNVRSVVRSVLQCQQFADDPQVLVVCQVVCCVPPNDGCNRHGDTDQDQWGQDPVRDTDGDVSSVVSVVVVVVSNVVSVVSSVVSVVCSVVVVVVVVVVVVVVVVVVVVVVVVVVVVVVVVVVVVVVVVVD

pLDDT: mean 85.46, std 9.35, range [43.0, 95.44]